Protein AF-A0A8C5F407-F1 (afdb_monomer)

Radius of gyration: 18.09 Å; Cα contacts (8 Å, |Δi|>4): 383; chains: 1; bounding box: 60×57×39 Å

Solvent-accessible surface area (backbone atoms only — not comparable to full-atom values): 11542 Å² total; per-residue (Å²): 136,85,80,81,77,81,70,84,78,79,59,38,66,68,51,54,59,58,39,20,63,77,49,96,46,69,66,58,22,50,46,34,52,52,49,56,38,56,22,80,81,27,52,26,86,52,74,49,77,48,79,49,66,60,95,82,41,60,29,46,34,42,34,29,40,14,46,34,32,40,64,70,53,48,49,38,56,73,39,82,96,46,59,84,72,70,72,58,93,88,46,75,58,80,70,63,71,42,42,44,60,55,23,16,50,42,47,48,8,51,27,34,38,39,36,20,25,18,95,89,33,57,25,40,38,40,58,38,53,69,52,44,62,74,70,64,47,73,55,83,77,64,43,57,30,52,103,78,41,71,69,33,44,50,54,43,30,74,69,46,98,39,68,47,70,68,53,52,50,49,60,54,52,53,38,44,77,65,80,26,89,20,7,36,37,38,42,30,27,68,53,63,73,80,75,78,70,76,82,79,88,76,91,132

Nearest PDB structures (foldseek):
  6o1e-assembly1_A-2  TM=9.356E-01  e=3.546E-24  Homo sapiens
  5ix2-assembly1_A  TM=9.035E-01  e=4.240E-24  Mus musculus
  5ix1-assembly1_B  TM=9.008E-01  e=3.148E-24  Mus musculus
  5ix2-assembly1_B  TM=8.888E-01  e=4.240E-24  Mus musculus
  5ix1-assembly1_A  TM=8.981E-01  e=3.406E-23  Mus musculus

pLDDT: mean 79.53, std 19.74, range [28.08, 98.44]

Mean predicted aligned error: 9.53 Å

Foldseek 3Di:
DDDDDPPPDFDFLVNLVVLQPPDPDLVQLVVLVVLVCCFPQFNFPDKDWDWDAQVNFIKIKIKTQGQWDAQVRLCLLQDAPRFDQDDDPNDRRPPRHSSSNSNSLSNFAQKKKKWWDHPVWTKIKIDHSVLCVVVVDRHDDIQMDTPDDPVSVCSCLVPDSHNDPVSSVVVNVVSVVVVHRTIMMMMHTRTDDPDPPPPDDDDD

Organism: Gadus morhua (NCBI:txid8049)

Secondary structure (DSSP, 8-state):
------------THHHHHHGGG-SSHHHHHHHHHHHHHSTTT--S-EEEEEEEETTEEEEEEEE-S----HHHHHHHHSTT------BTTBPPS--SS-HHHHHHHHHEEEEEEEEE-SS-EEEEEEEHHHHHHHT-SS-PPPEESSS-HHHHHHHHHHSS--SHHHHHHHHHHGGGGSSS-EEEEEEEEEPP-----S--S--

Sequence (204 aa):
GTMCRCGEGRLSQKYLHTNSTSHTGPFSAIAELIDNAYDTDVNAKQIWIDKTKIKGMECLTFMDNGNGLNYKSMHRMLSFGYSDKKVVKGKQPIGIYGNGFKSGSMHLGQDAIVLSKSENDLCVGMLSQTYLERTGASEINVPIINKAKEASLRDILEHSPFNTEEELLTELRAIESSGSSTGTRIIIWNLRRSGFIPMVTRLI

InterPro domains:
  IPR036890 Histidine kinase/HSP90-like ATPase superfamily [G3DSA:3.30.565.10] (12-197)
  IPR036890 Histidine kinase/HSP90-like ATPase superfamily [SSF55874] (21-191)
  IPR045261 MICRORCHIDIA ATPase family [PTHR23336] (10-193)

Structure (mmCIF, N/CA/C/O backbone):
data_AF-A0A8C5F407-F1
#
_entry.id   AF-A0A8C5F407-F1
#
loop_
_atom_site.group_PDB
_atom_site.id
_atom_site.type_symbol
_atom_site.label_atom_id
_atom_site.label_alt_id
_atom_site.label_comp_id
_atom_site.label_asym_id
_atom_site.label_entity_id
_atom_site.label_seq_id
_atom_site.pdbx_PDB_ins_code
_atom_site.Cartn_x
_atom_site.Cartn_y
_atom_site.Cartn_z
_atom_site.occupancy
_atom_site.B_iso_or_equiv
_atom_site.auth_seq_id
_atom_site.auth_comp_id
_atom_site.auth_asym_id
_atom_site.auth_atom_id
_atom_site.pdbx_PDB_model_num
ATOM 1 N N . GLY A 1 1 ? -19.282 40.186 -20.080 1.00 34.19 1 GLY A N 1
ATOM 2 C CA . GLY A 1 1 ? -18.585 38.893 -20.184 1.00 34.19 1 GLY A CA 1
ATOM 3 C C . GLY A 1 1 ? -18.280 38.411 -18.791 1.00 34.19 1 GLY A C 1
ATOM 4 O O . GLY A 1 1 ? -17.400 38.968 -18.151 1.00 34.19 1 GLY A O 1
ATOM 5 N N . THR A 1 2 ? -19.064 37.466 -18.284 1.00 30.84 2 THR A N 1
ATOM 6 C CA . THR A 1 2 ? -18.894 36.937 -16.928 1.00 30.84 2 THR A CA 1
ATOM 7 C C . THR A 1 2 ? -17.823 35.858 -16.976 1.00 30.84 2 THR A C 1
ATOM 9 O O . THR A 1 2 ? -17.983 34.837 -17.636 1.00 30.84 2 THR A O 1
ATOM 12 N N . MET A 1 3 ? -16.699 36.137 -16.329 1.00 28.70 3 MET A N 1
ATOM 13 C CA . MET A 1 3 ? -15.564 35.235 -16.196 1.00 28.70 3 MET A CA 1
ATOM 14 C C . MET A 1 3 ? -15.991 34.052 -15.310 1.00 28.70 3 MET A C 1
ATOM 16 O O . MET A 1 3 ? -16.279 34.240 -14.127 1.00 28.70 3 MET A O 1
ATOM 20 N N . CYS A 1 4 ? -16.084 32.845 -15.877 1.00 28.08 4 CYS A N 1
ATOM 21 C CA . CYS A 1 4 ? -16.268 31.617 -15.104 1.00 28.08 4 CYS A CA 1
ATOM 22 C C . CYS A 1 4 ? -15.066 31.440 -14.171 1.00 28.08 4 CYS A C 1
ATOM 24 O O . CYS A 1 4 ? -13.959 31.151 -14.620 1.00 28.08 4 CYS A O 1
ATOM 26 N N . ARG A 1 5 ? -15.280 31.604 -12.862 1.00 33.06 5 ARG A N 1
ATOM 27 C CA . ARG A 1 5 ? -14.351 31.090 -11.855 1.00 33.06 5 ARG A CA 1
ATOM 28 C C . ARG A 1 5 ? -14.502 29.570 -11.837 1.00 33.06 5 ARG A C 1
ATOM 30 O O . ARG A 1 5 ? -15.529 29.071 -11.385 1.00 33.06 5 ARG A O 1
ATOM 37 N N . CYS A 1 6 ? -13.502 28.839 -12.326 1.00 32.38 6 CYS A N 1
ATOM 38 C CA . CYS A 1 6 ? -13.358 27.425 -11.988 1.00 32.38 6 CYS A CA 1
ATOM 39 C C . CYS A 1 6 ? -13.128 27.341 -10.476 1.00 32.38 6 CYS A C 1
ATOM 41 O O . CYS A 1 6 ? -12.085 27.766 -9.987 1.00 32.38 6 CYS A O 1
ATOM 43 N N . GLY A 1 7 ? -14.130 26.871 -9.733 1.00 31.53 7 GLY A N 1
ATOM 44 C CA . GLY A 1 7 ? -13.953 26.539 -8.325 1.00 31.53 7 GLY A CA 1
ATOM 45 C C . GLY A 1 7 ? -12.957 25.390 -8.191 1.00 31.53 7 GLY A C 1
ATOM 46 O O . GLY A 1 7 ? -12.991 24.448 -8.982 1.00 31.53 7 GLY A O 1
ATOM 47 N N . GLU A 1 8 ? -12.075 25.468 -7.198 1.00 36.44 8 GLU A N 1
ATOM 48 C CA . GLU A 1 8 ? -11.274 24.333 -6.746 1.00 36.44 8 GLU A CA 1
ATOM 49 C C . GLU A 1 8 ? -12.235 23.184 -6.403 1.00 36.44 8 GLU A C 1
ATOM 51 O O . GLU A 1 8 ? -13.026 23.266 -5.459 1.00 36.44 8 GLU A O 1
ATOM 56 N N . GLY A 1 9 ? -12.252 22.145 -7.239 1.00 37.06 9 GLY A N 1
ATOM 57 C CA . GLY A 1 9 ? -13.148 21.008 -7.075 1.00 37.06 9 GLY A CA 1
ATOM 58 C C . GLY A 1 9 ? -12.798 20.249 -5.802 1.00 37.06 9 GLY A C 1
ATOM 59 O O . GLY A 1 9 ? -11.823 19.505 -5.774 1.00 37.06 9 GLY A O 1
ATOM 60 N N . ARG A 1 10 ? -13.593 20.431 -4.744 1.00 47.56 10 ARG A N 1
ATOM 61 C CA . ARG A 1 10 ? -13.478 19.650 -3.507 1.00 47.56 10 ARG A CA 1
ATOM 62 C C . ARG A 1 10 ? -13.736 18.176 -3.820 1.00 47.56 10 ARG A C 1
ATOM 64 O O . ARG A 1 10 ? -14.842 17.798 -4.214 1.00 47.56 10 ARG A O 1
ATOM 71 N N . LEU A 1 11 ? -12.710 17.345 -3.665 1.00 57.16 11 LEU A N 1
ATOM 72 C CA . LEU A 1 11 ? -12.804 15.906 -3.889 1.00 57.16 11 LEU A CA 1
ATOM 73 C C . LEU A 1 11 ? -13.494 15.251 -2.693 1.00 57.16 11 LEU A C 1
ATOM 75 O O . LEU A 1 11 ? -12.906 15.076 -1.631 1.00 57.16 11 LEU A O 1
ATOM 79 N N . SER A 1 12 ? -14.770 14.924 -2.881 1.00 60.12 12 SER A N 1
ATOM 80 C CA . SER A 1 12 ? -15.585 14.239 -1.876 1.00 60.12 12 SER A CA 1
ATOM 81 C C . SER A 1 12 ? -15.340 12.728 -1.878 1.00 60.12 12 SER A C 1
ATOM 83 O O . SER A 1 12 ? -14.903 12.163 -2.878 1.00 60.12 12 SER A O 1
ATOM 85 N N . GLN A 1 13 ? -15.725 12.048 -0.798 1.00 57.38 13 GLN A N 1
ATOM 86 C CA . GLN A 1 13 ? -15.704 10.585 -0.671 1.00 57.38 13 GLN A CA 1
ATOM 87 C C . GLN A 1 13 ? -16.357 9.846 -1.860 1.00 57.38 13 GLN A C 1
ATOM 89 O O . GLN A 1 13 ? -15.892 8.780 -2.264 1.00 57.38 13 GLN A O 1
ATOM 94 N N . LYS A 1 14 ? -17.380 10.442 -2.499 1.00 60.09 14 LYS A N 1
ATOM 95 C CA . LYS A 1 14 ? -18.012 9.893 -3.715 1.00 60.09 14 LYS A CA 1
ATOM 96 C C . LYS A 1 14 ? -17.012 9.694 -4.859 1.00 60.09 14 LYS A C 1
ATOM 98 O O . LYS A 1 14 ? -17.216 8.826 -5.699 1.00 60.09 14 LYS A O 1
ATOM 103 N N . TYR A 1 15 ? -15.915 10.450 -4.870 1.00 64.81 15 TYR A N 1
ATOM 104 C CA . TYR A 1 15 ? -14.858 10.328 -5.864 1.00 64.81 15 TYR A CA 1
ATOM 105 C C . TYR A 1 15 ? -14.088 9.008 -5.751 1.00 64.81 15 TYR A C 1
ATOM 107 O O . TYR A 1 15 ? -13.717 8.464 -6.780 1.00 64.81 15 TYR A O 1
ATOM 115 N N . LEU A 1 16 ? -13.891 8.437 -4.554 1.00 63.75 16 LEU A N 1
ATOM 116 C CA . LEU A 1 16 ? -13.261 7.112 -4.408 1.00 63.75 16 LEU A CA 1
ATOM 117 C C . LEU A 1 16 ? -14.116 6.015 -5.040 1.00 63.75 16 LEU A C 1
ATOM 119 O O . LEU A 1 16 ? -13.600 5.151 -5.751 1.00 63.75 16 LEU A O 1
ATOM 123 N N . HIS A 1 17 ? -15.431 6.102 -4.837 1.00 67.50 17 HIS A N 1
ATOM 124 C CA . HIS A 1 17 ? -16.382 5.196 -5.460 1.00 67.50 17 HIS A CA 1
ATOM 125 C C . HIS A 1 17 ? -16.386 5.356 -6.985 1.00 67.50 17 HIS A C 1
ATOM 127 O O . HIS A 1 17 ? -16.209 4.374 -7.699 1.00 67.50 17 HIS A O 1
ATOM 133 N N . THR A 1 18 ? -16.487 6.580 -7.507 1.00 64.56 18 THR A N 1
ATOM 134 C CA . THR A 1 18 ? -16.420 6.827 -8.958 1.00 64.56 18 THR A CA 1
ATOM 135 C C . THR A 1 18 ? -15.066 6.422 -9.553 1.00 64.56 18 THR A C 1
ATOM 137 O O . THR A 1 18 ? -15.001 5.868 -10.642 1.00 64.56 18 THR A O 1
ATOM 140 N N . ASN A 1 19 ? -13.963 6.617 -8.833 1.00 67.19 19 ASN A N 1
ATOM 141 C CA . ASN A 1 19 ? -12.633 6.217 -9.291 1.00 67.19 19 ASN A CA 1
ATOM 142 C C . ASN A 1 19 ? -12.468 4.686 -9.338 1.00 67.19 19 ASN A C 1
ATOM 144 O O . ASN A 1 19 ? -11.648 4.179 -10.100 1.00 67.19 19 ASN A O 1
ATOM 148 N N . SER A 1 20 ? -13.270 3.941 -8.567 1.00 68.06 20 SER A N 1
ATOM 149 C CA . SER A 1 20 ? -13.318 2.476 -8.635 1.00 68.06 20 SER A CA 1
ATOM 150 C C . SER A 1 20 ? -14.036 1.937 -9.877 1.00 68.06 20 SER A C 1
ATOM 152 O O . SER A 1 20 ? -13.875 0.763 -10.196 1.00 68.06 20 SER A O 1
ATOM 154 N N . THR A 1 21 ? -14.802 2.755 -10.608 1.00 70.62 21 THR A N 1
ATOM 155 C CA . THR A 1 21 ? -15.524 2.312 -11.818 1.00 70.62 21 THR A CA 1
ATOM 156 C C . THR A 1 21 ? -14.716 2.476 -13.107 1.00 70.62 21 THR A C 1
ATOM 158 O O . THR A 1 21 ? -15.216 2.147 -14.177 1.00 70.62 21 THR A O 1
ATOM 161 N N . SER A 1 22 ? -13.477 2.972 -13.028 1.00 76.88 22 SER A N 1
ATOM 162 C CA . SER A 1 22 ? -12.590 3.156 -14.190 1.00 76.88 22 SER A CA 1
ATOM 163 C C . SER A 1 22 ? -12.128 1.835 -14.817 1.00 76.88 22 SER A C 1
ATOM 165 O O . SER A 1 22 ? -11.721 1.809 -15.975 1.00 76.88 22 SER A O 1
ATOM 167 N N . HIS A 1 23 ? -12.194 0.741 -14.058 1.00 79.50 23 HIS A N 1
ATOM 168 C CA . HIS A 1 23 ? -11.768 -0.589 -14.484 1.00 79.50 23 HIS A CA 1
ATOM 169 C C . HIS A 1 23 ? -12.958 -1.426 -14.943 1.00 79.50 23 HIS A C 1
ATOM 171 O O . HIS A 1 23 ? -13.978 -1.502 -14.258 1.00 79.50 23 HIS A O 1
ATOM 177 N N . THR A 1 24 ? -12.813 -2.085 -16.093 1.00 80.25 24 THR A N 1
ATOM 178 C CA . THR A 1 24 ? -13.837 -2.980 -16.656 1.00 80.25 24 THR A CA 1
ATOM 179 C C . THR A 1 24 ? -13.822 -4.367 -16.012 1.00 80.25 24 THR A C 1
ATOM 181 O O . THR A 1 24 ? -14.798 -5.106 -16.132 1.00 80.25 24 THR A O 1
ATOM 184 N N . GLY A 1 25 ? -12.747 -4.719 -15.299 1.00 85.88 25 GLY A N 1
ATOM 185 C CA . GLY A 1 25 ? -12.658 -5.957 -14.534 1.00 85.88 25 GLY A CA 1
ATOM 186 C C . GLY A 1 25 ? -11.493 -5.985 -13.538 1.00 85.88 25 GLY A C 1
ATOM 187 O O . GLY A 1 25 ? -10.603 -5.135 -13.577 1.00 85.88 25 GLY A O 1
ATOM 188 N N . PRO A 1 26 ? -11.444 -7.004 -12.660 1.00 90.50 26 PRO A N 1
ATOM 189 C CA . PRO A 1 26 ? -10.446 -7.084 -11.593 1.00 90.50 26 PRO A CA 1
ATOM 190 C C . PRO A 1 26 ? -9.012 -7.223 -12.119 1.00 90.50 26 PRO A C 1
ATOM 192 O O . PRO A 1 26 ? -8.080 -6.731 -11.492 1.00 90.50 26 PRO A O 1
ATOM 195 N N . PHE A 1 27 ? -8.815 -7.846 -13.283 1.00 92.94 27 PHE A N 1
ATOM 196 C CA . PHE A 1 27 ? -7.478 -8.008 -13.856 1.00 92.94 27 PHE A CA 1
ATOM 197 C C . PHE A 1 27 ? -6.877 -6.700 -14.375 1.00 92.94 27 PHE A C 1
ATOM 199 O O . PHE A 1 27 ? -5.667 -6.531 -14.261 1.00 92.94 27 PHE A O 1
ATOM 206 N N . SER A 1 28 ? -7.684 -5.755 -14.877 1.00 91.25 28 SER A N 1
ATOM 207 C CA . SER A 1 28 ? -7.157 -4.437 -15.262 1.00 91.25 28 SER A CA 1
ATOM 208 C C . SER A 1 28 ? -6.725 -3.639 -14.029 1.00 91.25 28 SER A C 1
ATOM 210 O O . SER A 1 28 ? -5.672 -3.013 -14.036 1.00 91.25 28 SER A O 1
ATOM 212 N N . ALA A 1 29 ? -7.474 -3.753 -12.929 1.00 92.19 29 ALA A N 1
ATOM 213 C CA . ALA A 1 29 ? -7.099 -3.163 -11.647 1.00 92.19 29 ALA A CA 1
ATOM 214 C C . ALA A 1 29 ? -5.825 -3.790 -11.048 1.00 92.19 29 ALA A C 1
ATOM 216 O O . ALA A 1 29 ? -5.006 -3.084 -10.464 1.00 92.19 29 ALA A O 1
ATOM 217 N N . ILE A 1 30 ? -5.640 -5.106 -11.204 1.00 94.31 30 ILE A N 1
ATOM 218 C CA . ILE A 1 30 ? -4.403 -5.812 -10.831 1.00 94.31 30 ILE A CA 1
ATOM 219 C C . ILE A 1 30 ? -3.224 -5.336 -11.690 1.00 94.31 30 ILE A C 1
ATOM 221 O O . ILE A 1 30 ? -2.152 -5.081 -11.146 1.00 94.31 30 ILE A O 1
ATOM 225 N N . ALA A 1 31 ? -3.421 -5.189 -13.005 1.00 92.31 31 ALA A N 1
ATOM 226 C CA . ALA A 1 31 ? -2.382 -4.739 -13.930 1.00 92.31 31 ALA A CA 1
ATOM 227 C C . ALA A 1 31 ? -1.832 -3.357 -13.548 1.00 92.31 31 ALA A C 1
ATOM 229 O O . ALA A 1 31 ? -0.622 -3.200 -13.474 1.00 92.31 31 ALA A O 1
ATOM 230 N N . GLU A 1 32 ? -2.690 -2.407 -13.160 1.00 90.94 32 GLU A N 1
ATOM 231 C CA . GLU A 1 32 ? -2.248 -1.096 -12.651 1.00 90.94 32 GLU A CA 1
ATOM 232 C C . GLU A 1 32 ? -1.296 -1.204 -11.449 1.00 90.94 32 GLU A C 1
ATOM 234 O O . GLU A 1 32 ? -0.343 -0.436 -11.319 1.00 90.94 32 GLU A O 1
ATOM 239 N N . LEU A 1 33 ? -1.543 -2.139 -10.526 1.00 93.88 33 LEU A N 1
ATOM 240 C CA . LEU A 1 33 ? -0.673 -2.328 -9.360 1.00 93.88 33 LEU A CA 1
ATOM 241 C C . LEU A 1 33 ? 0.665 -2.970 -9.752 1.00 93.88 33 LEU A C 1
ATOM 243 O O . LEU A 1 33 ? 1.696 -2.605 -9.191 1.00 93.88 33 LEU A O 1
ATOM 247 N N . ILE A 1 34 ? 0.658 -3.865 -10.743 1.00 93.75 34 ILE A N 1
ATOM 248 C CA . ILE A 1 34 ? 1.874 -4.454 -11.321 1.00 93.75 34 ILE A CA 1
ATOM 249 C C . ILE A 1 34 ? 2.699 -3.381 -12.046 1.00 93.75 34 ILE A C 1
ATOM 251 O O . ILE A 1 34 ? 3.905 -3.281 -11.815 1.00 93.75 34 ILE A O 1
ATOM 255 N N . ASP A 1 35 ? 2.058 -2.545 -12.863 1.00 90.06 35 ASP A N 1
ATOM 256 C CA . ASP A 1 35 ? 2.711 -1.474 -13.621 1.00 90.06 35 ASP A CA 1
ATOM 257 C C . ASP A 1 35 ? 3.406 -0.473 -12.688 1.00 90.06 35 ASP A C 1
ATOM 259 O O . ASP A 1 35 ? 4.537 -0.064 -12.946 1.00 90.06 35 ASP A O 1
ATOM 263 N N . ASN A 1 36 ? 2.786 -0.145 -11.546 1.00 88.81 36 ASN A N 1
ATOM 264 C CA . ASN A 1 36 ? 3.403 0.718 -10.535 1.00 88.81 36 ASN A CA 1
ATOM 265 C C . ASN A 1 36 ? 4.682 0.119 -9.927 1.00 88.81 36 ASN A C 1
ATOM 267 O O . ASN A 1 36 ? 5.600 0.872 -9.615 1.00 88.81 36 ASN A O 1
ATOM 271 N N . ALA A 1 37 ? 4.768 -1.204 -9.757 1.00 91.12 37 ALA A N 1
ATOM 272 C CA . ALA A 1 37 ? 5.988 -1.848 -9.264 1.00 91.12 37 ALA A CA 1
ATOM 273 C C . ALA A 1 37 ? 7.110 -1.841 -10.321 1.00 91.12 37 ALA A C 1
ATOM 275 O O . ALA A 1 37 ? 8.291 -1.720 -9.987 1.00 91.12 37 ALA A O 1
ATOM 276 N N . TYR A 1 38 ? 6.741 -1.955 -11.599 1.00 87.44 38 TYR A N 1
ATOM 277 C CA . TYR A 1 38 ? 7.681 -1.997 -12.722 1.00 87.44 38 TYR A CA 1
ATOM 278 C C . TYR A 1 38 ? 8.155 -0.610 -13.186 1.00 87.44 38 TYR A C 1
ATOM 280 O O . TYR A 1 38 ? 9.184 -0.482 -13.857 1.00 87.44 38 TYR A O 1
ATOM 288 N N . ASP A 1 39 ? 7.407 0.435 -12.835 1.00 85.06 39 ASP A N 1
ATOM 289 C CA . ASP A 1 39 ? 7.701 1.824 -13.163 1.00 85.06 39 ASP A CA 1
ATOM 290 C C . ASP A 1 39 ? 9.116 2.238 -12.716 1.00 85.06 39 ASP A C 1
ATOM 292 O O . ASP A 1 39 ? 9.630 1.793 -11.693 1.00 85.06 39 ASP A O 1
ATOM 296 N N . THR A 1 40 ? 9.777 3.113 -13.482 1.00 77.50 40 THR A N 1
ATOM 297 C CA . THR A 1 40 ? 11.224 3.384 -13.325 1.00 77.50 40 THR A CA 1
ATOM 298 C C . THR A 1 40 ? 11.644 3.955 -11.968 1.00 77.50 40 THR A C 1
ATOM 300 O O . THR A 1 40 ? 12.818 3.870 -11.613 1.00 77.50 40 THR A O 1
ATOM 303 N N . ASP A 1 41 ? 10.719 4.577 -11.236 1.00 82.50 41 ASP A N 1
ATOM 304 C CA . ASP A 1 41 ? 10.944 5.103 -9.890 1.00 82.50 41 ASP A CA 1
ATOM 305 C C . ASP A 1 41 ? 10.924 4.002 -8.820 1.00 82.50 41 ASP A C 1
ATOM 307 O O . ASP A 1 41 ? 11.696 4.082 -7.862 1.00 82.50 41 ASP A O 1
ATOM 311 N N . VAL A 1 42 ? 10.120 2.952 -9.010 1.00 87.81 42 VAL A N 1
ATOM 312 C CA . VAL A 1 42 ? 10.073 1.782 -8.119 1.00 87.81 42 VAL A CA 1
ATOM 313 C C . VAL A 1 42 ? 11.096 0.732 -8.551 1.00 87.81 42 VAL A C 1
ATOM 315 O O . VAL A 1 42 ? 11.869 0.266 -7.719 1.00 87.81 42 VAL A O 1
ATOM 318 N N . ASN A 1 43 ? 11.174 0.429 -9.849 1.00 90.69 43 ASN A N 1
ATOM 319 C CA . ASN A 1 43 ? 12.172 -0.439 -10.476 1.00 90.69 43 ASN A CA 1
ATOM 320 C C . ASN A 1 43 ? 12.288 -1.817 -9.795 1.00 90.69 43 ASN A C 1
ATOM 322 O O . ASN A 1 43 ? 13.393 -2.333 -9.592 1.00 90.69 43 ASN A O 1
ATOM 326 N N . ALA A 1 44 ? 11.149 -2.403 -9.416 1.00 94.56 44 ALA A N 1
ATOM 327 C CA . ALA A 1 44 ? 11.115 -3.731 -8.822 1.00 94.56 44 ALA A CA 1
ATOM 328 C C . ALA A 1 44 ? 11.552 -4.796 -9.833 1.00 94.56 44 ALA A C 1
ATOM 330 O O . ALA A 1 44 ? 11.224 -4.742 -11.020 1.00 94.56 44 ALA A O 1
ATOM 331 N N . LYS A 1 45 ? 12.279 -5.805 -9.350 1.00 94.12 45 LYS A N 1
ATOM 332 C CA . LYS A 1 45 ? 12.662 -6.970 -10.164 1.00 94.12 45 LYS A CA 1
ATOM 333 C C . LYS A 1 45 ? 11.608 -8.064 -10.099 1.00 94.12 45 LYS A C 1
ATOM 335 O O . LYS A 1 45 ? 11.488 -8.861 -11.025 1.00 94.12 45 LYS A O 1
ATOM 340 N N . GLN A 1 46 ? 10.901 -8.134 -8.977 1.00 95.44 46 GLN A N 1
ATOM 341 C CA . GLN A 1 46 ? 9.900 -9.144 -8.691 1.00 95.44 46 GLN A CA 1
ATOM 342 C C . GLN A 1 46 ? 8.717 -8.504 -7.976 1.00 95.44 46 GLN A C 1
ATOM 344 O O . GLN A 1 46 ? 8.878 -7.582 -7.175 1.00 95.44 46 GLN A O 1
ATOM 349 N N . ILE A 1 47 ? 7.540 -9.046 -8.268 1.00 96.31 47 ILE A N 1
ATOM 350 C CA . ILE A 1 47 ? 6.306 -8.778 -7.548 1.00 96.31 47 ILE A CA 1
ATOM 351 C C . ILE A 1 47 ? 5.682 -10.118 -7.155 1.00 96.31 47 ILE A C 1
ATOM 353 O O . ILE A 1 47 ? 5.640 -11.056 -7.953 1.00 96.31 47 ILE A O 1
ATOM 357 N N . TRP A 1 48 ? 5.208 -10.209 -5.920 1.00 97.19 48 TRP A N 1
ATOM 358 C CA . TRP A 1 48 ? 4.470 -11.337 -5.373 1.00 97.19 48 TRP A CA 1
ATOM 359 C C . TRP A 1 48 ? 3.035 -10.899 -5.140 1.00 97.19 48 TRP A C 1
ATOM 361 O O . TRP A 1 48 ? 2.786 -9.909 -4.452 1.00 97.19 48 TRP A O 1
ATOM 371 N N . ILE A 1 49 ? 2.100 -11.639 -5.724 1.00 97.50 49 ILE A N 1
ATOM 372 C CA . ILE A 1 49 ? 0.669 -11.403 -5.569 1.00 97.50 49 ILE A CA 1
ATOM 373 C C . ILE A 1 49 ? 0.098 -12.624 -4.873 1.00 97.50 49 ILE A C 1
ATOM 375 O O . ILE A 1 49 ? 0.238 -13.736 -5.380 1.00 97.50 49 ILE A O 1
ATOM 379 N N . ASP A 1 50 ? -0.525 -12.416 -3.720 1.00 97.12 50 ASP A N 1
ATOM 380 C CA . ASP A 1 50 ? -1.037 -13.516 -2.909 1.00 97.12 50 ASP A CA 1
ATOM 381 C C . ASP A 1 50 ? -2.370 -13.163 -2.258 1.00 97.12 50 ASP A C 1
ATOM 383 O O . ASP A 1 50 ? -2.672 -11.998 -1.976 1.00 97.12 50 ASP A O 1
ATOM 387 N N . LYS A 1 51 ? -3.163 -14.194 -1.995 1.00 96.25 51 LYS A N 1
ATOM 388 C CA . LYS A 1 51 ? -4.415 -14.124 -1.263 1.00 96.25 51 LYS A CA 1
ATOM 389 C C . LYS A 1 51 ? -4.194 -14.702 0.130 1.00 96.25 51 LYS A C 1
ATOM 391 O O . LYS A 1 51 ? -3.901 -15.882 0.282 1.00 96.25 51 LYS A O 1
ATOM 396 N N . THR A 1 52 ? -4.425 -13.894 1.156 1.00 95.19 52 THR A N 1
ATOM 397 C CA . THR A 1 52 ? -4.194 -14.289 2.550 1.00 95.19 52 THR A CA 1
ATOM 398 C C . THR A 1 52 ? -5.408 -14.021 3.436 1.00 95.19 52 THR A C 1
ATOM 400 O O . THR A 1 52 ? -6.396 -13.418 3.010 1.00 95.19 52 THR A O 1
ATOM 403 N N . LYS A 1 53 ? -5.329 -14.480 4.686 1.00 97.00 53 LYS A N 1
ATOM 404 C CA . LYS A 1 53 ? -6.269 -14.153 5.756 1.00 97.00 53 LYS A CA 1
ATOM 405 C C . LYS A 1 53 ? -5.536 -13.439 6.883 1.00 97.00 53 LYS A C 1
ATOM 407 O O . LYS A 1 53 ? -4.717 -14.053 7.559 1.00 97.00 53 LYS A O 1
ATOM 412 N N . ILE A 1 54 ? -5.883 -12.182 7.138 1.00 95.56 54 ILE A N 1
ATOM 413 C CA . ILE A 1 54 ? -5.360 -11.411 8.275 1.00 95.56 54 ILE A CA 1
ATOM 414 C C . ILE A 1 54 ? -6.474 -11.307 9.309 1.00 95.56 54 ILE A C 1
ATOM 416 O O . ILE A 1 54 ? -7.528 -10.751 9.021 1.00 95.56 54 ILE A O 1
ATOM 420 N N . LYS A 1 55 ? -6.287 -11.909 10.491 1.00 95.00 55 LYS A N 1
ATOM 421 C CA . LYS A 1 55 ? -7.320 -11.985 11.549 1.00 95.00 55 LYS A CA 1
ATOM 422 C C . LYS A 1 55 ? -8.686 -12.473 11.031 1.00 95.00 55 LYS A C 1
ATOM 424 O O . LYS A 1 55 ? -9.739 -11.959 11.392 1.00 95.00 55 LYS A O 1
ATOM 429 N N . GLY A 1 56 ? -8.661 -13.466 10.139 1.00 93.69 56 GLY A N 1
ATOM 430 C CA . GLY A 1 56 ? -9.859 -14.040 9.514 1.00 93.69 56 GLY A CA 1
ATOM 431 C C . GLY A 1 56 ? -10.447 -13.227 8.353 1.00 93.69 56 GLY A C 1
ATOM 432 O O . GLY A 1 56 ? -11.357 -13.716 7.686 1.00 93.69 56 GLY A O 1
ATOM 433 N N . MET A 1 57 ? -9.921 -12.034 8.070 1.00 94.69 57 MET A N 1
ATOM 434 C CA . MET A 1 57 ? -10.329 -11.195 6.947 1.00 94.69 57 MET A CA 1
ATOM 435 C C . MET A 1 57 ? -9.581 -11.587 5.673 1.00 94.69 57 MET A C 1
ATOM 437 O O . MET A 1 57 ? -8.356 -11.660 5.668 1.00 94.69 57 MET A O 1
ATOM 441 N N . GLU A 1 58 ? -10.320 -11.834 4.594 1.00 96.88 58 GLU A N 1
ATOM 442 C CA . GLU A 1 58 ? -9.751 -12.113 3.272 1.00 96.88 58 GLU A CA 1
ATOM 443 C C . GLU A 1 58 ? -9.067 -10.858 2.717 1.00 96.88 58 GLU A C 1
ATOM 445 O O . GLU A 1 58 ? -9.713 -9.815 2.568 1.00 96.88 58 GLU A O 1
ATOM 450 N N . CYS A 1 59 ? -7.790 -10.985 2.363 1.00 97.81 59 CYS A N 1
ATOM 451 C CA . CYS A 1 59 ? -6.983 -9.897 1.827 1.00 97.81 59 CYS A CA 1
ATOM 452 C C . CYS A 1 59 ? -6.296 -10.313 0.525 1.00 97.81 59 CYS A C 1
ATOM 454 O O . CYS A 1 59 ? -5.835 -11.449 0.385 1.00 97.81 59 CYS A O 1
ATOM 456 N N . LEU A 1 60 ? -6.180 -9.367 -0.405 1.00 98.00 60 LEU A N 1
ATOM 457 C CA . LEU A 1 60 ? -5.309 -9.476 -1.570 1.00 98.00 60 LEU A CA 1
ATOM 458 C C . LEU A 1 60 ? -4.049 -8.655 -1.304 1.00 98.00 60 LEU A C 1
ATOM 460 O O . LEU A 1 60 ? -4.135 -7.493 -0.906 1.00 98.00 60 LEU A O 1
ATOM 464 N N . THR A 1 61 ? -2.887 -9.262 -1.503 1.00 98.00 61 THR A N 1
ATOM 465 C CA . THR A 1 61 ? -1.592 -8.655 -1.199 1.00 98.00 61 THR A CA 1
ATOM 466 C C . THR A 1 61 ? -0.742 -8.541 -2.450 1.00 98.00 61 THR A C 1
ATOM 468 O O . THR A 1 61 ? -0.743 -9.440 -3.288 1.00 98.00 61 THR A O 1
ATOM 471 N N . PHE A 1 62 ? -0.020 -7.430 -2.554 1.00 98.06 62 PHE A N 1
ATOM 472 C CA . PHE A 1 62 ? 0.976 -7.169 -3.584 1.00 98.06 62 PHE A CA 1
ATOM 473 C C . PHE A 1 62 ? 2.248 -6.755 -2.869 1.00 98.06 62 PHE A C 1
ATOM 475 O O . PHE A 1 62 ? 2.235 -5.785 -2.115 1.00 98.06 62 PHE A O 1
ATOM 482 N N . MET A 1 63 ? 3.331 -7.488 -3.070 1.00 97.69 63 MET A N 1
ATOM 483 C CA . MET A 1 63 ? 4.628 -7.165 -2.495 1.00 97.69 63 MET A CA 1
ATOM 484 C C . MET A 1 63 ? 5.647 -7.053 -3.612 1.00 97.69 63 MET A C 1
ATOM 486 O O . MET A 1 63 ? 5.710 -7.938 -4.453 1.00 97.69 63 MET A O 1
ATOM 490 N N . ASP A 1 64 ? 6.455 -6.008 -3.614 1.00 97.31 64 ASP A N 1
ATOM 491 C CA . ASP A 1 64 ? 7.559 -5.838 -4.549 1.00 97.31 64 ASP A CA 1
ATOM 492 C C . ASP A 1 64 ? 8.870 -5.572 -3.807 1.00 97.31 64 ASP A C 1
ATOM 494 O O . ASP A 1 64 ? 8.877 -5.140 -2.653 1.00 97.31 64 ASP A O 1
ATOM 498 N N . ASN A 1 65 ? 9.983 -5.843 -4.487 1.00 97.00 65 ASN A N 1
ATOM 499 C CA . ASN A 1 65 ? 11.337 -5.588 -3.992 1.00 97.00 65 ASN A CA 1
ATOM 500 C C . ASN A 1 65 ? 11.991 -4.360 -4.642 1.00 97.00 65 ASN A C 1
ATOM 502 O O . ASN A 1 65 ? 13.208 -4.334 -4.838 1.00 97.00 65 ASN A O 1
ATOM 506 N N . GLY A 1 66 ? 11.185 -3.374 -5.037 1.00 95.88 66 GLY A N 1
ATOM 507 C CA . GLY A 1 66 ? 11.659 -2.123 -5.611 1.00 95.88 66 GLY A CA 1
ATOM 508 C C . GLY A 1 66 ? 12.272 -1.177 -4.580 1.00 95.88 66 GLY A C 1
ATOM 509 O O . GLY A 1 66 ? 12.550 -1.530 -3.436 1.00 95.88 66 GLY A O 1
ATOM 510 N N . ASN A 1 67 ? 12.462 0.075 -4.986 1.00 95.25 67 ASN A N 1
ATOM 511 C CA . ASN A 1 67 ? 13.116 1.120 -4.191 1.00 95.25 67 ASN A CA 1
ATOM 512 C C . ASN A 1 67 ? 12.295 1.588 -2.973 1.00 95.25 67 ASN A C 1
ATOM 514 O O . ASN A 1 67 ? 12.813 2.304 -2.114 1.00 95.25 67 ASN A O 1
ATOM 518 N N . GLY A 1 68 ? 11.014 1.216 -2.905 1.00 94.38 68 GLY A N 1
ATOM 519 C CA . GLY A 1 68 ? 10.079 1.679 -1.885 1.00 94.38 68 GLY A CA 1
ATOM 520 C C . GLY A 1 68 ? 9.705 3.161 -2.001 1.00 94.38 68 GLY A C 1
ATOM 521 O O . GLY A 1 68 ? 10.085 3.877 -2.928 1.00 94.38 68 GLY A O 1
ATOM 522 N N . LEU A 1 69 ? 8.926 3.633 -1.031 1.00 92.44 69 LEU A N 1
ATOM 523 C CA . LEU A 1 69 ? 8.346 4.968 -0.973 1.00 92.44 69 LEU A CA 1
ATOM 524 C C . LEU A 1 69 ? 8.817 5.684 0.293 1.00 92.44 69 LEU A C 1
ATOM 526 O O . LEU A 1 69 ? 8.658 5.188 1.406 1.00 92.44 69 LEU A O 1
ATOM 530 N N . ASN A 1 70 ? 9.327 6.902 0.125 1.00 90.69 70 ASN A N 1
ATOM 531 C CA . ASN A 1 70 ? 9.482 7.849 1.229 1.00 90.69 70 ASN A CA 1
ATOM 532 C C . ASN A 1 70 ? 8.162 8.578 1.527 1.00 90.69 70 ASN A C 1
ATOM 534 O O . ASN A 1 70 ? 7.212 8.518 0.739 1.00 90.69 70 ASN A O 1
ATOM 538 N N . TYR A 1 71 ? 8.124 9.341 2.625 1.00 88.44 71 TYR A N 1
ATOM 539 C CA . TYR A 1 71 ? 6.909 10.033 3.075 1.00 88.44 71 TYR A CA 1
ATOM 540 C C . TYR A 1 71 ? 6.298 10.918 1.981 1.00 88.44 71 TYR A C 1
ATOM 542 O O . TYR A 1 71 ? 5.094 10.881 1.735 1.00 88.44 71 TYR A O 1
ATOM 550 N N . LYS A 1 72 ? 7.131 11.684 1.266 1.00 86.88 72 LYS A N 1
ATOM 551 C CA . LYS A 1 72 ? 6.669 12.582 0.199 1.00 86.88 72 LYS A CA 1
ATOM 552 C C . LYS A 1 72 ? 6.046 11.807 -0.966 1.00 86.88 72 LYS A C 1
ATOM 554 O O . LYS A 1 72 ? 5.053 12.251 -1.537 1.00 86.88 72 LYS A O 1
ATOM 559 N N . SER A 1 73 ? 6.623 10.668 -1.340 1.00 87.94 73 SER A N 1
ATOM 560 C CA . SER A 1 73 ? 6.126 9.837 -2.443 1.00 87.94 73 SER A CA 1
ATOM 561 C C . SER A 1 73 ? 4.858 9.086 -2.054 1.00 87.94 73 SER A C 1
ATOM 563 O O . SER A 1 73 ? 3.908 9.107 -2.829 1.00 87.94 73 SER A O 1
ATOM 565 N N . MET A 1 74 ? 4.793 8.555 -0.828 1.00 90.12 74 MET A N 1
ATOM 566 C CA . MET A 1 74 ? 3.574 7.986 -0.244 1.00 90.12 74 MET A CA 1
ATOM 567 C C . MET A 1 74 ? 2.441 9.018 -0.217 1.00 90.12 74 MET A C 1
ATOM 569 O O . MET A 1 74 ? 1.345 8.756 -0.705 1.00 90.12 74 MET A O 1
ATOM 573 N N . HIS A 1 75 ? 2.725 10.228 0.273 1.00 86.19 75 HIS A N 1
ATOM 574 C CA . HIS A 1 75 ? 1.758 11.320 0.304 1.00 86.19 75 HIS A CA 1
ATOM 575 C C . HIS A 1 75 ? 1.233 11.641 -1.093 1.00 86.19 75 HIS A C 1
ATOM 577 O O . HIS A 1 75 ? 0.030 11.649 -1.296 1.00 86.19 75 HIS A O 1
ATOM 583 N N . ARG A 1 76 ? 2.100 11.817 -2.096 1.00 83.50 76 ARG A N 1
ATOM 584 C CA . ARG A 1 76 ? 1.648 12.049 -3.482 1.00 83.50 76 ARG A CA 1
ATOM 585 C C . ARG A 1 76 ? 0.839 10.886 -4.055 1.00 83.50 76 ARG A C 1
ATOM 587 O O . ARG A 1 76 ? -0.143 11.119 -4.751 1.00 83.50 76 ARG A O 1
ATOM 594 N N . MET A 1 77 ? 1.236 9.647 -3.768 1.00 86.75 77 MET A N 1
ATOM 595 C CA . MET A 1 77 ? 0.532 8.456 -4.243 1.00 86.75 77 MET A CA 1
ATOM 596 C C . MET A 1 77 ? -0.886 8.365 -3.665 1.00 86.75 77 MET A C 1
ATOM 5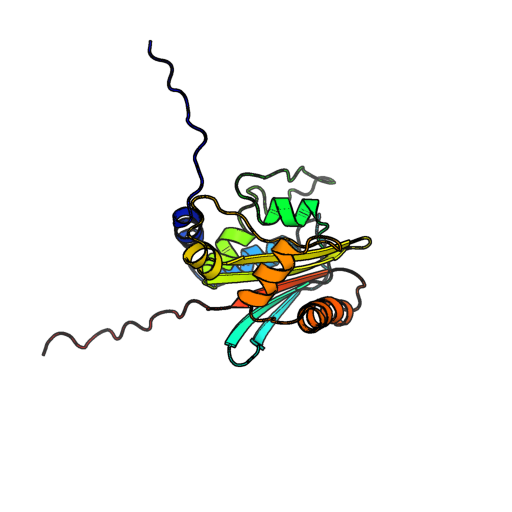98 O O . MET A 1 77 ? -1.803 7.971 -4.386 1.00 86.75 77 MET A O 1
ATOM 602 N N . LEU A 1 78 ? -1.085 8.762 -2.405 1.00 85.31 78 LEU A N 1
ATOM 603 C CA . LEU A 1 78 ? -2.378 8.696 -1.717 1.00 85.31 78 LEU A CA 1
ATOM 604 C C . LEU A 1 78 ? -3.215 9.978 -1.873 1.00 85.31 78 LEU A C 1
ATOM 606 O O . LEU A 1 78 ? -4.441 9.903 -1.899 1.00 85.31 78 LEU A O 1
ATOM 610 N N . SER A 1 79 ? -2.588 11.139 -2.076 1.00 76.62 79 SER A N 1
ATOM 611 C CA . SER A 1 79 ? -3.268 12.406 -2.365 1.00 76.62 79 SER A CA 1
ATOM 612 C C . SER A 1 79 ? -3.793 12.459 -3.794 1.00 76.62 79 SER A C 1
ATOM 614 O O . SER A 1 79 ? -3.124 12.067 -4.751 1.00 76.62 79 SER A O 1
ATOM 616 N N . PHE A 1 80 ? -4.996 12.987 -3.966 1.00 67.94 80 PHE 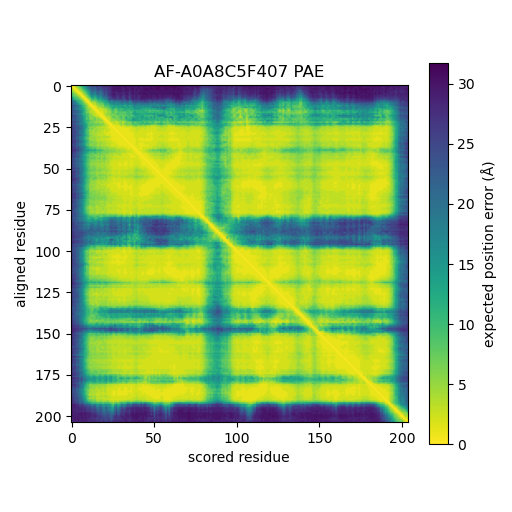A N 1
ATOM 617 C CA . PHE A 1 80 ? -5.582 13.209 -5.282 1.00 67.94 80 PHE A CA 1
ATOM 618 C C . PHE A 1 80 ? -5.060 14.500 -5.929 1.00 67.94 80 PHE A C 1
ATOM 620 O O . PHE A 1 80 ? -4.757 15.465 -5.235 1.00 67.94 80 PHE A O 1
ATOM 627 N N . GLY A 1 81 ? -4.969 14.521 -7.264 1.00 54.81 81 GLY A N 1
ATOM 628 C CA . GLY A 1 81 ? -4.575 15.716 -8.025 1.00 54.81 81 GLY A CA 1
ATOM 629 C C . GLY A 1 81 ? -3.066 15.982 -8.111 1.00 54.81 81 GLY A C 1
ATOM 630 O O . GLY A 1 81 ? -2.673 17.028 -8.616 1.00 54.81 81 GLY A O 1
ATOM 631 N N . TYR A 1 82 ? -2.217 15.054 -7.652 1.00 49.25 82 TYR A N 1
ATOM 632 C CA . TYR A 1 82 ? -0.758 15.166 -7.744 1.00 49.25 82 TYR A CA 1
ATOM 633 C C . TYR A 1 82 ? -0.200 14.153 -8.757 1.00 49.25 82 TYR A C 1
ATOM 635 O O . TYR A 1 82 ? -0.173 12.952 -8.493 1.00 49.25 82 TYR A O 1
ATOM 643 N N . SER A 1 83 ? 0.271 14.628 -9.912 1.00 48.44 83 SER A N 1
ATOM 644 C CA . SER A 1 83 ? 0.965 13.808 -10.915 1.00 48.44 83 SER A CA 1
ATOM 645 C C . SER A 1 83 ? 2.220 14.534 -11.398 1.00 48.44 83 SER A C 1
ATOM 647 O O . SER A 1 83 ? 2.156 15.398 -12.265 1.00 48.44 83 SER A O 1
ATOM 649 N N . ASP A 1 84 ? 3.363 14.177 -10.817 1.00 48.59 84 ASP A N 1
ATOM 650 C CA . ASP A 1 84 ? 4.680 14.749 -11.133 1.00 48.59 84 ASP A CA 1
ATOM 651 C C . ASP A 1 84 ? 5.632 13.639 -11.624 1.00 48.59 84 ASP A C 1
ATOM 653 O O . ASP A 1 84 ? 6.787 13.543 -11.206 1.00 48.59 84 ASP A O 1
ATOM 657 N N . LYS A 1 85 ? 5.150 12.728 -12.484 1.00 54.03 85 LYS A N 1
ATOM 658 C CA . LYS A 1 85 ? 6.023 11.725 -13.112 1.00 54.03 85 LYS A CA 1
ATOM 659 C C . LYS A 1 85 ? 6.668 12.336 -14.359 1.00 54.03 85 LYS A C 1
ATOM 661 O O . LYS A 1 85 ? 6.076 12.380 -15.433 1.00 54.03 85 LYS A O 1
ATOM 666 N N . LYS A 1 86 ? 7.887 12.859 -14.202 1.00 49.03 86 LYS A N 1
ATOM 667 C CA . LYS A 1 86 ? 8.721 13.336 -15.318 1.00 49.03 86 LYS A CA 1
ATOM 668 C C . LYS A 1 86 ? 9.417 12.151 -15.989 1.00 49.03 86 LYS A C 1
ATOM 670 O O . LYS A 1 86 ? 9.767 11.184 -15.323 1.00 49.03 86 LYS A O 1
ATOM 675 N N . VAL A 1 87 ? 9.650 12.243 -17.298 1.00 49.44 87 VAL A N 1
ATOM 676 C CA . VAL A 1 87 ? 10.421 11.248 -18.061 1.00 49.44 87 VAL A CA 1
ATOM 677 C C . VAL A 1 87 ? 11.835 11.150 -17.478 1.00 49.44 87 VAL A C 1
ATOM 679 O O . VAL A 1 87 ? 12.579 12.131 -17.495 1.00 49.44 87 VAL A O 1
ATOM 682 N N . VAL A 1 88 ? 12.222 9.973 -16.981 1.00 52.06 88 VAL A N 1
ATOM 683 C CA . VAL A 1 88 ? 13.580 9.705 -16.483 1.00 52.06 88 VAL A CA 1
ATOM 684 C C . VAL A 1 88 ? 14.281 8.766 -17.466 1.00 52.06 88 VAL A C 1
ATOM 686 O O . VAL A 1 88 ? 13.793 7.681 -17.767 1.00 52.06 88 VAL A O 1
ATOM 689 N N . LYS A 1 89 ? 15.443 9.185 -17.988 1.00 45.75 89 LYS A N 1
ATOM 690 C CA . LYS A 1 89 ? 16.304 8.386 -18.890 1.00 45.75 89 LYS A CA 1
ATOM 691 C C . LYS A 1 89 ? 15.607 7.868 -20.167 1.00 45.75 89 LYS A C 1
ATOM 693 O O . LYS A 1 89 ? 15.890 6.765 -20.623 1.00 45.75 89 LYS A O 1
ATOM 698 N N . GLY A 1 90 ? 14.695 8.652 -20.747 1.00 48.81 90 GLY A N 1
ATOM 699 C CA . GLY A 1 90 ? 14.040 8.331 -22.025 1.00 48.81 90 GLY A CA 1
ATOM 700 C C . GLY A 1 90 ? 12.981 7.221 -21.968 1.00 48.81 90 GLY A C 1
ATOM 701 O O . GLY A 1 90 ? 12.372 6.928 -22.992 1.00 48.81 90 GLY A O 1
ATOM 702 N N . LYS A 1 91 ? 12.721 6.632 -20.793 1.00 48.75 91 LYS A N 1
ATOM 703 C CA . LYS A 1 91 ? 11.584 5.732 -20.570 1.00 48.75 91 LYS A CA 1
ATOM 704 C C . LYS A 1 91 ? 10.399 6.548 -20.060 1.00 48.75 91 LYS A C 1
ATOM 706 O O . LYS A 1 91 ? 10.526 7.275 -19.073 1.00 48.75 91 LYS A O 1
ATOM 711 N N . GLN A 1 92 ? 9.266 6.463 -20.753 1.00 51.16 92 GLN A N 1
ATOM 712 C CA . GLN A 1 92 ? 8.022 7.047 -20.260 1.00 51.16 92 GLN A CA 1
ATOM 713 C C . GLN A 1 92 ? 7.508 6.189 -19.092 1.00 51.16 92 GLN A C 1
ATOM 715 O O . GLN A 1 92 ? 7.406 4.974 -19.264 1.00 51.16 92 GLN A O 1
ATOM 720 N N . PRO A 1 93 ? 7.226 6.780 -17.917 1.00 54.00 93 PRO A N 1
ATOM 721 C CA . PRO A 1 93 ? 6.546 6.063 -16.846 1.00 54.00 93 PRO A CA 1
ATOM 722 C C . PRO A 1 93 ? 5.140 5.671 -17.313 1.00 54.00 93 PRO A C 1
ATOM 724 O O . PRO A 1 93 ? 4.468 6.463 -17.975 1.00 54.00 93 PRO A O 1
ATOM 727 N N . ILE A 1 94 ? 4.709 4.459 -16.970 1.00 57.22 94 ILE A N 1
ATOM 728 C CA . ILE A 1 94 ? 3.409 3.903 -17.358 1.00 57.22 94 ILE A CA 1
ATOM 729 C C . ILE A 1 94 ? 2.295 4.704 -16.659 1.00 57.22 94 ILE A C 1
ATOM 731 O O . ILE A 1 94 ? 1.317 5.116 -17.283 1.00 57.22 94 ILE A O 1
ATOM 735 N N . GLY A 1 95 ? 2.482 5.031 -15.374 1.00 53.94 95 GLY A N 1
ATOM 736 C CA . GLY A 1 95 ? 1.513 5.777 -14.568 1.00 53.94 95 GLY A CA 1
ATOM 737 C C . GLY A 1 95 ? 1.592 7.302 -14.717 1.00 53.94 95 GLY A C 1
ATOM 738 O O . GLY A 1 95 ? 2.083 7.987 -13.821 1.00 53.94 95 GLY A O 1
ATOM 739 N N . ILE A 1 96 ? 1.056 7.871 -15.801 1.00 48.06 96 ILE A N 1
ATOM 740 C CA . ILE A 1 96 ? 1.102 9.330 -16.061 1.00 48.06 96 ILE A CA 1
ATOM 741 C C . ILE A 1 96 ? 0.123 10.126 -15.165 1.00 48.06 96 ILE A C 1
ATOM 743 O O . ILE A 1 96 ? 0.365 11.291 -14.855 1.00 48.06 96 ILE A O 1
ATOM 747 N N . TYR A 1 97 ? -0.958 9.501 -14.685 1.00 54.44 97 TYR A N 1
ATOM 748 C CA . TYR A 1 97 ? -2.088 10.211 -14.059 1.00 54.44 97 TYR A CA 1
ATOM 749 C C . TYR A 1 97 ? -2.118 10.200 -12.522 1.00 54.44 97 TYR A C 1
ATOM 751 O O . TYR A 1 97 ? -3.012 10.800 -11.932 1.00 54.44 97 TYR A O 1
ATOM 759 N N . GLY A 1 98 ? -1.202 9.493 -11.846 1.00 64.56 98 GLY A N 1
ATOM 760 C CA . GLY A 1 98 ? -1.203 9.400 -10.373 1.00 64.56 98 GLY A CA 1
ATOM 761 C C . GLY A 1 98 ? -2.470 8.761 -9.767 1.00 64.56 98 GLY A C 1
ATOM 762 O O . GLY A 1 98 ? -2.716 8.884 -8.565 1.00 64.56 98 GLY A O 1
ATOM 763 N N . ASN A 1 99 ? -3.279 8.082 -10.593 1.00 77.25 99 ASN A N 1
ATOM 764 C CA . ASN A 1 99 ? -4.573 7.495 -10.228 1.00 77.25 99 ASN A CA 1
ATOM 765 C C . ASN A 1 99 ? -4.600 5.960 -10.296 1.00 77.25 99 ASN A C 1
ATOM 767 O O . ASN A 1 99 ? -5.565 5.373 -9.809 1.00 77.25 99 ASN A O 1
ATOM 771 N N . GLY A 1 100 ? -3.567 5.310 -10.847 1.00 84.69 100 GLY A N 1
ATOM 772 C CA . GLY A 1 100 ? -3.516 3.852 -11.029 1.00 84.69 100 GLY A CA 1
ATOM 773 C C . GLY A 1 100 ? -3.705 3.092 -9.718 1.00 84.69 100 GLY A C 1
ATOM 774 O O . GLY A 1 100 ? -4.683 2.366 -9.560 1.00 84.69 100 GLY A O 1
ATOM 775 N N . PHE A 1 101 ? -2.872 3.387 -8.711 1.00 90.31 101 PHE A N 1
ATOM 776 C CA . PHE A 1 101 ? -3.025 2.819 -7.365 1.00 90.31 101 PHE A CA 1
ATOM 777 C C . PHE A 1 101 ? -4.428 3.052 -6.788 1.00 90.31 101 PHE A C 1
ATOM 779 O O . PHE A 1 101 ? -5.074 2.117 -6.323 1.00 90.31 101 PHE A O 1
ATOM 786 N N . LYS A 1 102 ? -4.920 4.295 -6.828 1.00 90.19 102 LYS A N 1
ATOM 787 C CA . LYS A 1 102 ? -6.199 4.676 -6.213 1.00 90.19 102 LYS A CA 1
ATOM 788 C C . LYS A 1 102 ? -7.384 3.987 -6.893 1.00 90.19 102 LYS A C 1
ATOM 790 O O . LYS A 1 102 ? -8.293 3.531 -6.216 1.00 90.19 102 LYS A O 1
ATOM 795 N N . SER A 1 103 ? -7.398 3.937 -8.223 1.00 88.94 103 SER A N 1
ATOM 796 C CA . SER A 1 103 ? -8.490 3.328 -8.994 1.00 88.94 103 SER A CA 1
ATOM 797 C C . SER A 1 103 ? -8.442 1.806 -8.906 1.00 88.94 103 SER A C 1
ATOM 799 O O . SER A 1 103 ? -9.464 1.184 -8.628 1.00 88.94 103 SER A O 1
ATOM 801 N N . GLY A 1 104 ? -7.254 1.214 -9.058 1.00 92.00 104 GLY A N 1
ATOM 802 C CA . GLY A 1 104 ? -7.046 -0.227 -8.980 1.00 92.00 104 GLY A CA 1
ATOM 803 C C . GLY A 1 104 ? -7.366 -0.779 -7.592 1.00 92.00 104 GLY A C 1
ATOM 804 O O . GLY A 1 104 ? -8.184 -1.689 -7.462 1.00 92.00 104 GLY A O 1
ATOM 805 N N . SER A 1 105 ? -6.812 -0.181 -6.531 1.00 93.81 105 SER A N 1
ATOM 806 C CA . SER A 1 105 ? -7.074 -0.641 -5.159 1.00 93.81 105 SER A CA 1
ATOM 807 C C . SER A 1 105 ? -8.554 -0.543 -4.776 1.00 93.81 105 SER A C 1
ATOM 809 O O . SER A 1 105 ? -9.115 -1.517 -4.279 1.00 93.81 105 SER A O 1
ATOM 811 N N . MET A 1 106 ? -9.214 0.580 -5.089 1.00 93.12 106 MET A N 1
ATOM 812 C CA . MET A 1 106 ? -10.635 0.800 -4.775 1.00 93.12 106 MET A CA 1
ATOM 813 C C . MET A 1 106 ? -11.597 -0.023 -5.647 1.00 93.12 106 MET A C 1
ATOM 815 O O . MET A 1 106 ? -12.773 -0.207 -5.296 1.00 93.12 106 MET A O 1
ATOM 819 N N . HIS A 1 107 ? -11.125 -0.515 -6.797 1.00 92.88 107 HIS A N 1
ATOM 820 C CA . HIS A 1 107 ? -11.847 -1.491 -7.610 1.00 92.88 107 HIS A CA 1
ATOM 821 C C . HIS A 1 107 ? -11.775 -2.895 -6.995 1.00 92.88 107 HIS A C 1
ATOM 823 O O . HIS A 1 107 ? -12.772 -3.612 -6.991 1.00 92.88 107 HIS A O 1
ATOM 829 N N . LEU A 1 108 ? -10.627 -3.282 -6.430 1.00 94.56 108 LEU A N 1
ATOM 830 C CA . LEU A 1 108 ? -10.416 -4.613 -5.849 1.00 94.56 108 LEU A CA 1
ATOM 831 C C . LEU A 1 108 ? -11.039 -4.766 -4.453 1.00 94.56 108 LEU A C 1
ATOM 833 O O . LEU A 1 108 ? -11.570 -5.828 -4.124 1.00 94.56 108 LEU A O 1
ATOM 837 N N . GLY A 1 109 ? -11.029 -3.709 -3.644 1.00 94.81 109 GLY A N 1
ATOM 838 C CA . GLY A 1 109 ? -11.612 -3.695 -2.304 1.00 94.81 109 GLY A CA 1
ATOM 839 C C . GLY A 1 109 ? -12.012 -2.294 -1.865 1.00 94.81 109 GLY A C 1
ATOM 840 O O . GLY A 1 109 ? -11.789 -1.316 -2.573 1.00 94.81 109 GLY A O 1
ATOM 841 N N . GLN A 1 110 ? -12.656 -2.197 -0.707 1.00 93.62 110 GLN A N 1
ATOM 842 C CA . GLN A 1 110 ? -13.053 -0.897 -0.151 1.00 93.62 110 GLN A CA 1
ATOM 843 C C . GLN A 1 110 ? -11.898 -0.189 0.552 1.00 93.62 110 GLN A C 1
ATOM 845 O O . GLN A 1 110 ? -11.911 1.036 0.681 1.00 93.62 110 GLN A O 1
ATOM 850 N N . ASP A 1 111 ? -10.897 -0.951 0.986 1.00 95.31 111 ASP A N 1
ATOM 851 C CA . ASP A 1 111 ? -9.857 -0.453 1.861 1.00 95.31 111 ASP A CA 1
ATOM 852 C C . ASP A 1 111 ? -8.496 -1.056 1.511 1.00 95.31 111 ASP A C 1
ATOM 854 O O . ASP A 1 111 ? -8.383 -2.239 1.178 1.00 95.31 111 ASP A O 1
ATOM 858 N N . ALA A 1 112 ? -7.460 -0.225 1.581 1.00 97.31 112 ALA A N 1
ATOM 859 C CA . ALA A 1 112 ? -6.089 -0.606 1.301 1.00 97.31 112 ALA A CA 1
ATOM 860 C C . ALA A 1 112 ? -5.111 0.074 2.263 1.00 97.31 112 ALA A C 1
ATOM 862 O O . ALA A 1 112 ? -5.271 1.240 2.628 1.00 97.31 112 ALA A O 1
ATOM 863 N N . ILE A 1 113 ? -4.052 -0.642 2.622 1.00 97.50 113 ILE A N 1
ATOM 864 C CA . ILE A 1 113 ? -2.922 -0.134 3.396 1.00 97.50 113 ILE A CA 1
ATOM 865 C C . ILE A 1 113 ? -1.650 -0.425 2.617 1.00 97.50 113 ILE A C 1
ATOM 867 O O . ILE A 1 113 ? -1.497 -1.489 2.016 1.00 97.50 113 ILE A O 1
ATOM 871 N N . VAL A 1 114 ? -0.756 0.552 2.599 1.00 97.56 114 VAL A N 1
ATOM 872 C CA . VAL A 1 114 ? 0.536 0.469 1.937 1.00 97.56 114 VAL A CA 1
ATOM 873 C C . VAL A 1 114 ? 1.610 0.607 2.991 1.00 97.56 114 VAL A C 1
ATOM 875 O O . VAL A 1 114 ? 1.722 1.649 3.632 1.00 97.56 114 VAL A O 1
ATOM 878 N N . LEU A 1 115 ? 2.407 -0.441 3.141 1.00 96.81 115 LEU A N 1
ATOM 879 C CA . LEU A 1 115 ? 3.615 -0.453 3.945 1.00 96.81 115 LEU A CA 1
ATOM 880 C C . LEU A 1 115 ? 4.797 -0.394 2.990 1.00 96.81 115 LEU A C 1
ATOM 882 O O . LEU A 1 115 ? 4.880 -1.184 2.054 1.00 96.81 115 LEU A O 1
ATOM 886 N N . SER A 1 116 ? 5.703 0.553 3.181 1.00 95.88 116 SER A N 1
ATOM 887 C CA . SER A 1 116 ? 6.832 0.717 2.276 1.00 95.88 116 SER A CA 1
ATOM 888 C C . SER A 1 116 ? 8.106 1.047 3.028 1.00 95.88 116 SER A C 1
ATOM 890 O O . SER A 1 116 ? 8.102 1.798 4.008 1.00 95.88 116 SER A O 1
ATOM 892 N N . LYS A 1 117 ? 9.201 0.471 2.538 1.00 95.06 117 LYS A N 1
ATOM 893 C CA . LYS A 1 117 ? 10.548 0.665 3.047 1.00 95.06 117 LYS A CA 1
ATOM 894 C C . LYS A 1 117 ? 11.432 1.133 1.904 1.00 95.06 117 LYS A C 1
ATOM 896 O O . LYS A 1 117 ? 11.643 0.404 0.941 1.00 95.06 117 LYS A O 1
ATOM 901 N N . SER A 1 118 ? 11.947 2.345 2.031 1.00 93.44 118 SER A N 1
ATOM 902 C CA . SER A 1 118 ? 13.020 2.863 1.182 1.00 93.44 118 SER A CA 1
ATOM 903 C C . SER A 1 118 ? 14.339 2.839 1.950 1.00 93.44 118 SER A C 1
ATOM 905 O O . SER A 1 118 ? 14.362 2.506 3.135 1.00 93.44 118 SER A O 1
ATOM 907 N N . GLU A 1 119 ? 15.441 3.213 1.301 1.00 90.62 119 GLU A N 1
ATOM 908 C CA . GLU A 1 119 ? 16.768 3.225 1.937 1.00 90.62 119 GLU A CA 1
ATOM 909 C C . GLU A 1 119 ? 16.802 4.027 3.249 1.00 90.62 119 GLU A C 1
ATOM 911 O O . GLU A 1 119 ? 17.489 3.642 4.191 1.00 90.62 119 GLU A O 1
ATOM 916 N N . ASN A 1 120 ? 16.037 5.122 3.326 1.00 87.62 120 ASN A N 1
ATOM 917 C CA . ASN A 1 120 ? 16.110 6.076 4.436 1.00 87.62 120 ASN A CA 1
ATOM 918 C C . ASN A 1 120 ? 14.820 6.166 5.272 1.00 87.62 120 ASN A C 1
ATOM 920 O O . ASN A 1 120 ? 14.852 6.657 6.404 1.00 87.62 120 ASN A O 1
ATOM 924 N N . ASP A 1 121 ? 13.695 5.666 4.751 1.00 90.06 121 ASP A N 1
ATOM 925 C CA . ASP A 1 121 ? 12.373 5.847 5.353 1.00 90.06 121 ASP A CA 1
ATOM 926 C C . ASP A 1 121 ? 11.561 4.553 5.440 1.00 90.06 121 ASP A C 1
ATOM 928 O O . ASP A 1 121 ? 11.583 3.709 4.545 1.00 90.06 121 ASP A O 1
ATOM 932 N N . LEU A 1 122 ? 10.767 4.478 6.510 1.00 91.31 122 LEU A N 1
ATOM 933 C CA . LEU A 1 122 ? 9.666 3.536 6.691 1.00 91.31 122 LEU A CA 1
ATOM 934 C C . LEU A 1 122 ? 8.376 4.345 6.700 1.00 91.31 122 LEU A C 1
ATOM 936 O O . LEU A 1 122 ? 8.266 5.323 7.446 1.00 91.31 122 LEU A O 1
ATOM 940 N N . CYS A 1 123 ? 7.425 3.968 5.857 1.00 91.81 123 CYS A N 1
ATOM 941 C CA . CYS A 1 123 ? 6.165 4.679 5.714 1.00 91.81 123 CYS A CA 1
ATOM 942 C C . CYS A 1 123 ? 5.002 3.697 5.680 1.00 91.81 123 CYS A C 1
ATOM 944 O O . CYS A 1 123 ? 5.061 2.677 4.992 1.00 91.81 123 CYS A O 1
ATOM 946 N N . VAL A 1 124 ? 3.928 4.047 6.381 1.00 95.06 124 VAL A N 1
ATOM 947 C CA . VAL A 1 124 ? 2.645 3.349 6.285 1.00 95.06 124 VAL A CA 1
ATOM 948 C C . VAL A 1 124 ? 1.575 4.372 5.942 1.00 95.06 124 VAL A C 1
ATOM 950 O O . VAL A 1 124 ? 1.526 5.440 6.551 1.00 95.06 124 VAL A O 1
ATOM 953 N N . GLY A 1 125 ? 0.739 4.068 4.956 1.00 94.50 125 GLY A N 1
ATOM 954 C CA . GLY A 1 125 ? -0.399 4.900 4.583 1.00 94.50 125 GLY A CA 1
ATOM 955 C C . GLY A 1 125 ? -1.639 4.058 4.321 1.00 94.50 125 GLY A C 1
ATOM 956 O O . GLY A 1 125 ? -1.524 2.941 3.822 1.00 94.50 125 GLY A O 1
ATOM 957 N N . MET A 1 126 ? -2.821 4.578 4.650 1.00 94.25 126 MET A N 1
ATOM 958 C CA . MET A 1 126 ? -4.080 3.838 4.514 1.00 94.25 126 MET A CA 1
ATOM 959 C C . MET A 1 126 ? -5.112 4.612 3.692 1.00 94.25 126 MET A C 1
ATOM 961 O O . MET A 1 126 ? -5.561 5.683 4.085 1.00 94.25 126 MET A O 1
ATOM 965 N N . LEU A 1 127 ? -5.538 4.036 2.569 1.00 92.75 127 LEU A N 1
ATOM 966 C CA . LEU A 1 127 ? -6.645 4.532 1.758 1.00 92.75 127 LEU A CA 1
ATOM 967 C C . LEU A 1 127 ? -7.879 3.667 2.021 1.00 92.75 127 LEU A C 1
ATOM 969 O O . LEU A 1 127 ? -7.986 2.564 1.490 1.00 92.75 127 LEU A O 1
ATOM 973 N N . SER A 1 128 ? -8.796 4.156 2.853 1.00 91.94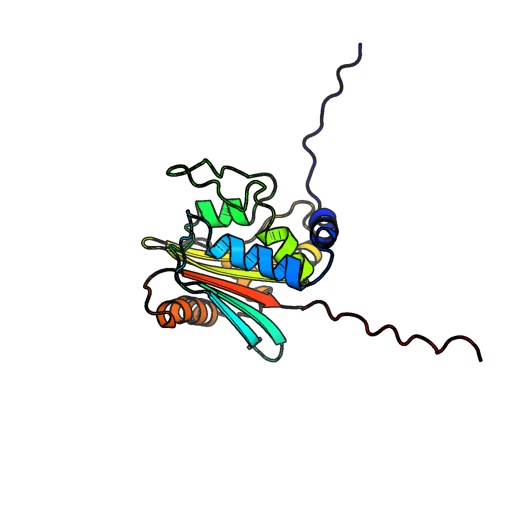 128 SER A N 1
ATOM 974 C CA . SER A 1 128 ? -9.941 3.377 3.333 1.00 91.94 128 SER A CA 1
ATOM 975 C C . SER A 1 128 ? -11.254 4.139 3.159 1.00 91.94 128 SER A C 1
ATOM 977 O O . SER A 1 128 ? -11.423 5.227 3.710 1.00 91.94 128 SER A O 1
ATOM 979 N N . GLN A 1 129 ? -12.196 3.560 2.403 1.00 89.12 129 GLN A N 1
ATOM 980 C CA . GLN A 1 129 ? -13.568 4.075 2.320 1.00 89.12 129 GLN A CA 1
ATOM 981 C C . GLN A 1 129 ? -14.266 3.942 3.675 1.00 89.12 129 GLN A C 1
ATOM 983 O O . GLN A 1 129 ? -14.911 4.889 4.118 1.00 89.12 129 GLN A O 1
ATOM 988 N N . THR A 1 130 ? -14.042 2.826 4.376 1.00 90.88 130 THR A N 1
ATOM 989 C CA . THR A 1 130 ? -14.611 2.570 5.706 1.00 90.88 130 THR A CA 1
ATOM 990 C C . THR A 1 130 ? -14.198 3.642 6.723 1.00 90.88 130 THR A C 1
ATOM 992 O O . THR A 1 130 ? -15.025 4.123 7.497 1.00 90.88 130 THR A O 1
ATOM 995 N N . TYR A 1 131 ? -12.926 4.045 6.731 1.00 89.94 131 TYR A N 1
ATOM 996 C CA . TYR A 1 131 ? -12.408 5.111 7.593 1.00 89.94 131 TYR A CA 1
ATOM 997 C C . TYR A 1 131 ? -13.033 6.473 7.269 1.00 89.94 131 TYR A C 1
ATOM 999 O O . TYR A 1 131 ? -13.492 7.181 8.169 1.00 89.94 131 TYR A O 1
ATOM 1007 N N . LEU A 1 132 ? -13.087 6.837 5.985 1.00 85.62 132 LEU A N 1
ATOM 1008 C CA . LEU A 1 132 ? -13.641 8.124 5.554 1.00 85.62 132 LEU A CA 1
ATOM 1009 C C . LEU A 1 132 ? -15.140 8.232 5.869 1.00 85.62 132 LEU A C 1
ATOM 1011 O O . LEU A 1 132 ? -15.599 9.284 6.307 1.00 85.62 132 LEU A O 1
ATOM 1015 N N . GLU A 1 133 ? -15.882 7.130 5.731 1.00 85.44 133 GLU A N 1
ATOM 1016 C CA . GLU A 1 133 ? -17.294 7.045 6.123 1.00 85.44 133 GLU A CA 1
ATOM 1017 C C . GLU A 1 133 ? -17.495 7.260 7.621 1.00 85.44 133 GLU A C 1
ATOM 1019 O O . GLU A 1 133 ? -18.377 8.015 8.028 1.00 85.44 133 GLU A O 1
ATOM 1024 N N . ARG A 1 134 ? -16.666 6.617 8.451 1.00 85.19 134 ARG A N 1
ATOM 1025 C CA . ARG A 1 134 ? -16.771 6.702 9.915 1.00 85.19 134 ARG A CA 1
ATOM 1026 C C . ARG A 1 134 ? -16.403 8.074 10.460 1.00 85.19 134 ARG A C 1
ATOM 1028 O O . ARG A 1 134 ? -17.036 8.540 11.401 1.00 85.19 134 ARG A O 1
ATOM 1035 N N . THR A 1 135 ? -15.387 8.711 9.887 1.00 79.69 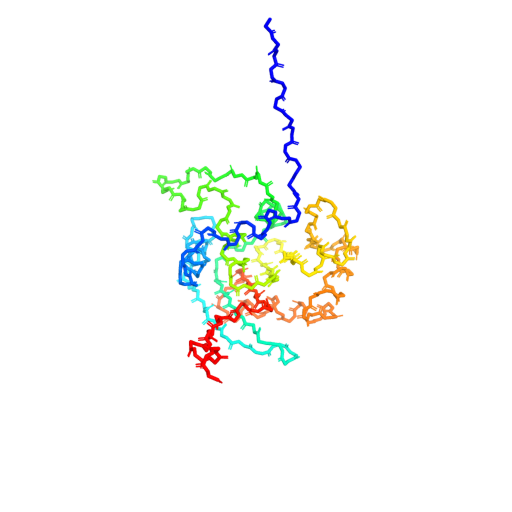135 THR A N 1
ATOM 1036 C CA . THR A 1 135 ? -14.930 10.037 10.327 1.00 79.69 135 THR A CA 1
ATOM 1037 C C . THR A 1 135 ? -15.829 11.169 9.829 1.00 79.69 135 THR A C 1
ATOM 1039 O O . THR A 1 135 ? -15.723 12.292 10.320 1.00 79.69 135 THR A O 1
ATOM 1042 N N . GLY A 1 136 ? -16.722 10.898 8.867 1.00 71.12 136 GLY A N 1
ATOM 1043 C CA . GLY A 1 136 ? -17.595 11.910 8.267 1.00 71.12 136 GLY A CA 1
ATOM 1044 C C . GLY A 1 136 ? -16.819 13.004 7.528 1.00 71.12 136 GLY A C 1
ATOM 1045 O O . GLY A 1 136 ? -17.332 14.112 7.348 1.00 71.12 136 GLY A O 1
ATOM 1046 N N . ALA A 1 137 ? -15.572 12.724 7.137 1.00 65.00 137 ALA A N 1
ATOM 1047 C CA . ALA A 1 137 ? -14.686 13.708 6.544 1.00 65.00 137 ALA A CA 1
ATOM 1048 C C . ALA A 1 137 ? -15.214 14.148 5.168 1.00 65.00 137 ALA A C 1
ATOM 1050 O O . ALA A 1 137 ? -15.410 13.345 4.255 1.00 65.00 137 ALA A O 1
ATOM 1051 N N . SER A 1 138 ? -15.435 15.454 5.006 1.00 57.41 138 SER A N 1
ATOM 1052 C CA . SER A 1 138 ? -15.844 16.048 3.726 1.00 57.41 138 SER A CA 1
ATOM 1053 C C . SER A 1 138 ? -14.700 16.100 2.706 1.00 57.41 138 SER A C 1
ATOM 1055 O O . SER A 1 138 ? -14.954 16.203 1.504 1.00 57.41 138 SER A O 1
ATOM 1057 N N . GLU A 1 139 ? -13.459 15.988 3.187 1.00 63.31 139 GLU A N 1
ATOM 1058 C CA . GLU A 1 139 ? -12.224 15.949 2.410 1.00 63.31 139 GLU A CA 1
ATOM 1059 C C . GLU A 1 139 ? -11.500 14.619 2.634 1.00 63.31 139 GLU A C 1
ATOM 1061 O O . GLU A 1 139 ? -11.467 14.089 3.746 1.00 63.31 139 GLU A O 1
ATOM 1066 N N . ILE A 1 140 ? -10.897 14.076 1.573 1.00 66.12 140 ILE A N 1
ATOM 1067 C CA . ILE A 1 140 ? -10.129 12.832 1.660 1.00 66.12 140 ILE A CA 1
ATOM 1068 C C . ILE A 1 140 ? -8.781 13.123 2.331 1.00 66.12 140 ILE A C 1
ATOM 1070 O O . ILE A 1 140 ? -7.794 13.429 1.660 1.00 66.12 140 ILE A O 1
ATOM 1074 N N . ASN A 1 141 ? -8.745 13.027 3.660 1.00 70.31 141 ASN A N 1
ATOM 1075 C CA . ASN A 1 141 ? -7.508 13.016 4.430 1.00 70.31 141 ASN A CA 1
ATOM 1076 C C . ASN A 1 141 ? -7.080 11.565 4.666 1.00 70.31 141 ASN A C 1
ATOM 1078 O O . ASN A 1 141 ? -7.833 10.768 5.219 1.00 70.31 141 ASN A O 1
ATOM 1082 N N . VAL A 1 142 ? -5.887 11.210 4.202 1.00 79.19 142 VAL A N 1
ATOM 1083 C CA . VAL A 1 142 ? -5.364 9.844 4.279 1.00 79.19 142 VAL A CA 1
ATOM 1084 C C . VAL A 1 142 ? -4.335 9.794 5.408 1.00 79.19 142 VAL A C 1
ATOM 1086 O O . VAL A 1 142 ? -3.355 10.542 5.345 1.00 79.19 142 VAL A O 1
ATOM 1089 N N . PRO A 1 143 ? -4.504 8.933 6.428 1.00 79.19 143 PRO A N 1
ATOM 1090 C CA . PRO A 1 143 ? -3.511 8.801 7.481 1.00 79.19 143 PRO A CA 1
ATOM 1091 C C . PRO A 1 143 ? -2.222 8.203 6.907 1.00 79.19 143 PRO A C 1
ATOM 1093 O O . PRO A 1 143 ? -2.227 7.144 6.273 1.00 79.19 143 PRO A O 1
ATOM 1096 N N . ILE A 1 144 ? -1.115 8.918 7.120 1.00 83.06 144 ILE A N 1
ATOM 1097 C CA . ILE A 1 144 ? 0.235 8.529 6.703 1.00 83.06 144 ILE A CA 1
ATOM 1098 C C . ILE A 1 144 ? 1.177 8.754 7.877 1.00 83.06 144 ILE A C 1
ATOM 1100 O O . ILE A 1 144 ? 1.278 9.871 8.393 1.00 83.06 144 ILE A O 1
ATOM 1104 N N . ILE A 1 145 ? 1.905 7.711 8.262 1.00 85.50 145 ILE A N 1
ATOM 1105 C CA . ILE A 1 145 ? 2.908 7.766 9.323 1.00 85.50 145 ILE A CA 1
ATOM 1106 C C . ILE A 1 145 ? 4.321 7.623 8.760 1.00 85.50 145 ILE A C 1
ATOM 1108 O O . ILE A 1 145 ? 4.595 6.769 7.915 1.00 85.50 145 ILE A O 1
ATOM 1112 N N . ASN A 1 146 ? 5.225 8.456 9.276 1.00 77.50 146 ASN A N 1
ATOM 1113 C CA . ASN A 1 146 ? 6.673 8.306 9.178 1.00 77.50 146 ASN A CA 1
ATOM 1114 C C . ASN A 1 146 ? 7.294 8.655 10.540 1.0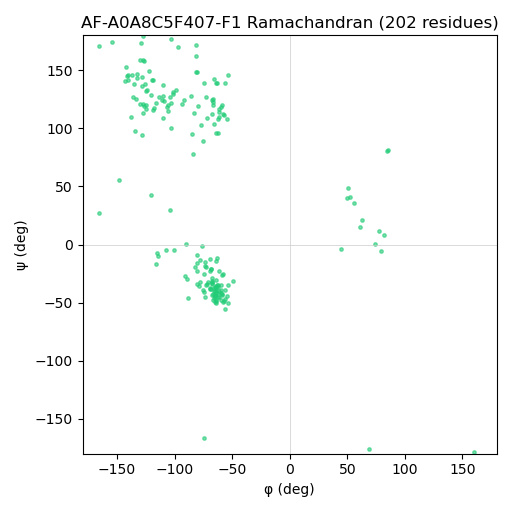0 77.50 146 ASN A C 1
ATOM 1116 O O . ASN A 1 146 ? 7.262 9.815 10.914 1.00 77.50 146 ASN A O 1
ATOM 1120 N N . LYS A 1 147 ? 7.825 7.683 11.294 1.00 60.00 147 LYS A N 1
ATOM 1121 C CA . LYS A 1 147 ? 8.624 7.833 12.544 1.00 60.00 147 LYS A CA 1
ATOM 1122 C C . LYS A 1 147 ? 8.160 8.832 13.656 1.00 60.00 147 LYS A C 1
ATOM 1124 O O . LYS A 1 147 ? 8.814 8.858 14.688 1.00 60.00 147 LYS A O 1
ATOM 1129 N N . ALA A 1 148 ? 7.098 9.639 13.502 1.00 53.91 148 ALA A N 1
ATOM 1130 C CA . ALA A 1 148 ? 6.817 10.824 14.333 1.00 53.91 148 ALA A CA 1
ATOM 1131 C C . ALA A 1 148 ? 5.376 11.400 14.206 1.00 53.91 148 ALA A C 1
ATOM 1133 O O . ALA A 1 148 ? 5.188 12.607 14.347 1.00 53.91 148 ALA A O 1
ATOM 1134 N N . LYS A 1 149 ? 4.353 10.600 13.857 1.00 67.50 149 LYS A N 1
ATOM 1135 C CA . LYS A 1 149 ? 2.958 11.092 13.739 1.00 67.50 149 LYS A CA 1
ATOM 1136 C C . LYS A 1 149 ? 1.964 10.244 14.531 1.00 67.50 149 LYS A C 1
ATOM 1138 O O . LYS A 1 149 ? 1.414 9.276 14.010 1.00 67.50 149 LYS A O 1
ATOM 1143 N N . GLU A 1 150 ? 1.680 10.655 15.763 1.00 71.38 150 GLU A N 1
ATOM 1144 C CA . GLU A 1 150 ? 0.852 9.914 16.723 1.00 71.38 150 GLU A CA 1
ATOM 1145 C C . GLU A 1 150 ? -0.628 9.847 16.313 1.00 71.38 150 GLU A C 1
ATOM 1147 O O . GLU A 1 150 ? -1.273 8.817 16.493 1.00 71.38 150 GLU A O 1
ATOM 1152 N N . ALA A 1 151 ? -1.186 10.921 15.739 1.00 77.50 151 ALA A N 1
ATOM 1153 C CA . ALA A 1 151 ? -2.601 10.952 15.351 1.00 77.50 151 ALA A CA 1
ATOM 1154 C C . ALA A 1 151 ? -2.911 9.972 14.207 1.00 77.50 151 ALA A C 1
ATOM 1156 O O . ALA A 1 151 ? -3.825 9.165 14.326 1.00 77.50 151 ALA A O 1
ATOM 1157 N N . SER A 1 152 ? -2.103 9.985 13.142 1.00 84.75 152 SER A N 1
ATOM 1158 C CA . SER A 1 152 ? -2.271 9.061 12.014 1.00 84.75 152 SER A CA 1
ATOM 1159 C C . SER A 1 152 ? -1.986 7.608 12.395 1.00 84.75 152 SER A C 1
ATOM 1161 O O . SER A 1 152 ? -2.582 6.711 11.807 1.00 84.75 152 SER A O 1
ATOM 1163 N N . LEU A 1 153 ? -1.109 7.364 13.379 1.00 89.00 153 LEU A N 1
ATOM 1164 C CA . LEU A 1 153 ? -0.889 6.017 13.905 1.00 89.00 153 LEU A CA 1
ATOM 1165 C C . LEU A 1 153 ? -2.163 5.489 14.567 1.00 89.00 153 LEU A C 1
ATOM 1167 O O . LEU A 1 153 ? -2.593 4.394 14.228 1.00 89.00 153 LEU A O 1
ATOM 1171 N N . ARG A 1 154 ? -2.806 6.276 15.440 1.00 90.31 154 ARG A N 1
ATOM 1172 C CA . ARG A 1 154 ? -4.069 5.871 16.083 1.00 90.31 154 ARG A CA 1
ATOM 1173 C C . ARG A 1 154 ? -5.147 5.512 15.064 1.00 90.31 154 ARG A C 1
ATOM 1175 O O . ARG A 1 154 ? -5.721 4.435 15.172 1.00 90.31 154 ARG A O 1
ATOM 1182 N N . ASP A 1 155 ? -5.340 6.346 14.043 1.00 91.44 155 ASP A N 1
ATOM 1183 C CA . ASP A 1 155 ? -6.328 6.086 12.990 1.00 91.44 155 ASP A CA 1
ATOM 1184 C C . ASP A 1 155 ? -6.042 4.770 12.243 1.00 91.44 155 ASP A C 1
ATOM 1186 O O . ASP A 1 155 ? -6.955 3.992 11.968 1.00 91.44 155 ASP A O 1
ATOM 1190 N N . ILE A 1 156 ? -4.772 4.483 11.932 1.00 93.56 156 ILE A N 1
ATOM 1191 C CA . ILE A 1 156 ? -4.381 3.216 11.293 1.00 93.56 156 ILE A CA 1
ATOM 1192 C C . ILE A 1 156 ? -4.649 2.033 12.229 1.00 93.56 156 ILE A C 1
ATOM 1194 O O . ILE A 1 156 ? -5.195 1.024 11.783 1.00 93.56 156 ILE A O 1
ATOM 1198 N N . LEU A 1 157 ? -4.295 2.141 13.510 1.00 94.44 157 LEU A N 1
ATOM 1199 C CA . LEU A 1 157 ? -4.477 1.051 14.472 1.00 94.44 157 LEU A CA 1
ATOM 1200 C C . LEU A 1 157 ? -5.959 0.756 14.762 1.00 94.44 157 LEU A C 1
ATOM 1202 O O . LEU A 1 157 ? -6.335 -0.393 14.999 1.00 94.44 157 LEU A O 1
ATOM 1206 N N . GLU A 1 158 ? -6.813 1.778 14.717 1.00 93.94 158 GLU A N 1
ATOM 1207 C CA . GLU A 1 158 ? -8.251 1.647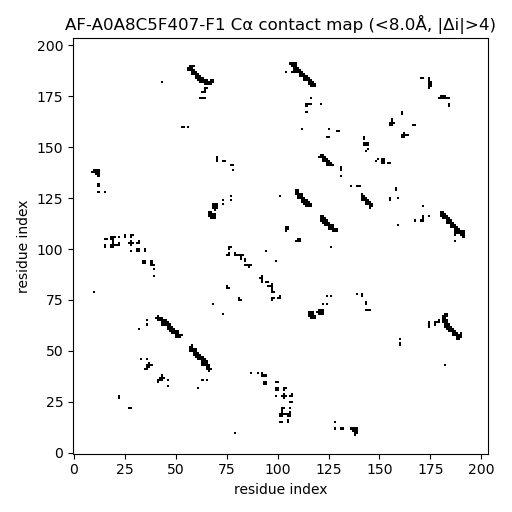 14.965 1.00 93.94 158 GLU A CA 1
ATOM 1208 C C . GLU A 1 158 ? -9.026 1.124 13.744 1.00 93.94 158 GLU A C 1
ATOM 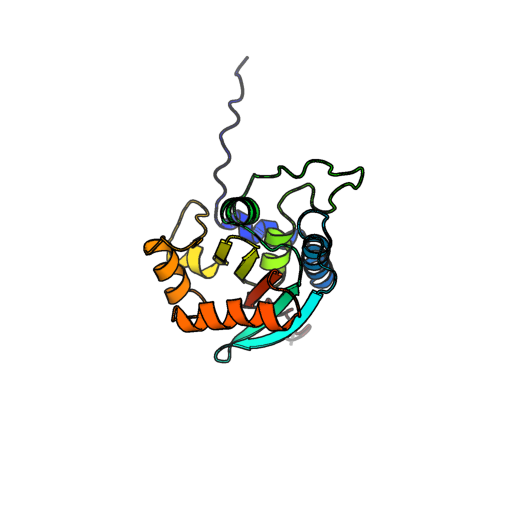1210 O O . GLU A 1 158 ? -10.005 0.387 13.893 1.00 93.94 158 GLU A O 1
ATOM 1215 N N . HIS A 1 159 ? -8.601 1.487 12.529 1.00 93.50 159 HIS A N 1
ATOM 1216 C CA . HIS A 1 159 ? -9.390 1.253 11.315 1.00 93.50 159 HIS A CA 1
ATOM 1217 C C . HIS A 1 159 ? -8.772 0.277 10.307 1.00 93.50 159 HIS A C 1
ATOM 1219 O O . HIS A 1 159 ? -9.448 -0.094 9.344 1.00 93.50 159 HIS A O 1
ATOM 1225 N N . SER A 1 160 ? -7.532 -0.171 10.513 1.00 95.62 160 SER A N 1
ATOM 1226 C CA . SER A 1 160 ? -6.903 -1.203 9.683 1.00 95.62 160 SER A CA 1
ATOM 1227 C C . SER A 1 160 ? -7.008 -2.606 10.313 1.00 95.62 160 SER A C 1
ATOM 1229 O O . SER A 1 160 ? -7.372 -2.747 11.484 1.00 95.62 160 SER A O 1
ATOM 1231 N N . PRO A 1 161 ? -6.656 -3.676 9.573 1.00 96.19 161 PRO A N 1
ATOM 1232 C CA . PRO A 1 161 ? -6.520 -5.023 10.135 1.00 96.19 161 PRO A CA 1
ATOM 1233 C C . PRO A 1 161 ? -5.414 -5.158 11.202 1.00 96.19 161 PRO A C 1
ATOM 1235 O O . PRO A 1 161 ? -5.339 -6.181 11.889 1.00 96.19 161 PRO A O 1
ATOM 1238 N N . PHE A 1 162 ? -4.550 -4.150 11.344 1.00 97.06 162 PHE A N 1
ATOM 1239 C CA . PHE A 1 162 ? -3.436 -4.126 12.285 1.00 97.06 162 PHE A CA 1
ATOM 1240 C C . PHE A 1 162 ? -3.763 -3.175 13.428 1.00 97.06 162 PHE A C 1
ATOM 1242 O O . PHE A 1 162 ? -3.970 -1.989 13.204 1.00 97.06 162 PHE A O 1
ATOM 1249 N N . ASN A 1 163 ? -3.828 -3.704 14.644 1.00 95.62 163 ASN A N 1
ATOM 1250 C CA . ASN A 1 163 ? -4.272 -2.986 15.834 1.00 95.62 163 ASN A CA 1
ATOM 1251 C C . ASN A 1 163 ? -3.124 -2.648 16.788 1.00 95.62 163 ASN A C 1
ATOM 1253 O O . ASN A 1 163 ? -3.349 -1.942 17.769 1.00 95.62 163 ASN A O 1
ATOM 1257 N N . THR A 1 164 ? -1.900 -3.109 16.506 1.00 95.25 164 THR A N 1
ATOM 1258 C CA . THR A 1 164 ? -0.698 -2.695 17.244 1.00 95.25 164 THR A CA 1
ATOM 1259 C C . THR A 1 164 ? 0.426 -2.254 16.307 1.00 95.25 164 THR A C 1
ATOM 1261 O O . THR A 1 164 ? 0.464 -2.614 15.127 1.00 95.25 164 THR A O 1
ATOM 1264 N N . GLU A 1 165 ? 1.363 -1.463 16.833 1.00 93.56 165 GLU A N 1
ATOM 1265 C CA . GLU A 1 165 ? 2.546 -1.035 16.082 1.00 93.56 165 GLU A CA 1
ATOM 1266 C C . GLU A 1 165 ? 3.437 -2.233 15.715 1.00 93.56 165 GLU A C 1
ATOM 1268 O O . GLU A 1 165 ? 3.975 -2.294 14.612 1.00 93.56 165 GLU A O 1
ATOM 1273 N N . GLU A 1 166 ? 3.531 -3.240 16.585 1.00 94.38 166 GLU A N 1
ATOM 1274 C CA . GLU A 1 166 ? 4.292 -4.469 16.344 1.00 94.38 166 GLU A CA 1
ATOM 1275 C C . GLU A 1 166 ? 3.757 -5.264 15.149 1.00 94.38 166 GLU A C 1
ATOM 1277 O O . GLU A 1 166 ? 4.540 -5.864 14.407 1.00 94.38 166 GLU A O 1
ATOM 1282 N N . GLU A 1 167 ? 2.441 -5.258 14.928 1.00 96.19 167 GLU A N 1
ATOM 1283 C CA . GLU A 1 167 ? 1.834 -5.894 13.759 1.00 96.19 167 GLU A CA 1
ATOM 1284 C C . GLU A 1 167 ? 2.224 -5.157 12.467 1.00 96.19 167 GLU A C 1
ATOM 1286 O O . GLU A 1 167 ? 2.647 -5.791 11.501 1.00 96.19 167 GLU A O 1
ATOM 1291 N N . LEU A 1 168 ? 2.196 -3.818 12.464 1.00 95.38 168 LEU A N 1
ATOM 1292 C CA . LEU A 1 168 ? 2.676 -3.017 11.328 1.00 95.38 168 LEU A CA 1
ATOM 1293 C C . LEU A 1 168 ? 4.175 -3.225 11.069 1.00 95.38 168 LEU A C 1
ATOM 1295 O O . LEU A 1 168 ? 4.605 -3.358 9.921 1.00 95.38 168 LEU A O 1
ATOM 1299 N N . LEU A 1 169 ? 4.983 -3.283 12.131 1.00 93.19 169 LEU A N 1
ATOM 1300 C CA . LEU A 1 169 ? 6.419 -3.547 12.037 1.00 93.19 169 LEU A CA 1
ATOM 1301 C C . LEU A 1 169 ? 6.701 -4.952 11.498 1.00 93.19 169 LEU A C 1
ATOM 1303 O O . LEU A 1 169 ? 7.649 -5.129 10.735 1.00 93.19 169 LEU A O 1
ATOM 1307 N N . THR A 1 170 ? 5.882 -5.942 11.857 1.00 94.94 170 THR A N 1
ATOM 1308 C CA . THR A 1 170 ? 5.964 -7.302 11.307 1.00 94.94 170 THR A CA 1
ATOM 1309 C C . THR A 1 170 ? 5.766 -7.298 9.793 1.00 94.94 170 THR A C 1
ATOM 1311 O O . THR A 1 170 ? 6.585 -7.861 9.068 1.00 94.94 170 THR A O 1
ATOM 1314 N N . GLU A 1 171 ? 4.745 -6.601 9.294 1.00 95.19 171 GLU A N 1
ATOM 1315 C CA . GLU A 1 171 ? 4.493 -6.499 7.852 1.00 95.19 171 GLU A CA 1
ATOM 1316 C C . GLU A 1 171 ? 5.584 -5.703 7.112 1.00 95.19 171 GLU A C 1
ATOM 1318 O O . GLU A 1 171 ? 5.945 -6.050 5.987 1.00 95.19 171 GLU A O 1
ATOM 1323 N N . LEU A 1 172 ? 6.172 -4.677 7.742 1.00 93.06 172 LEU A N 1
ATOM 1324 C CA . LEU A 1 172 ? 7.335 -3.967 7.191 1.00 93.06 172 LEU A CA 1
ATOM 1325 C C . LEU A 1 172 ? 8.573 -4.871 7.105 1.00 93.06 172 LEU A C 1
ATOM 1327 O O . LEU A 1 172 ? 9.293 -4.826 6.109 1.00 93.06 172 LEU A O 1
ATOM 1331 N N . ARG A 1 173 ? 8.818 -5.716 8.114 1.00 92.06 173 ARG A N 1
ATOM 1332 C CA . ARG A 1 173 ? 9.914 -6.703 8.092 1.00 92.06 173 ARG A CA 1
ATOM 1333 C C . ARG A 1 173 ? 9.685 -7.788 7.046 1.00 92.06 173 ARG A C 1
ATOM 1335 O O . ARG A 1 173 ? 10.649 -8.268 6.461 1.00 92.06 173 ARG A O 1
ATOM 1342 N N . ALA A 1 174 ? 8.432 -8.145 6.757 1.00 92.00 174 ALA A N 1
ATOM 1343 C CA . ALA A 1 174 ? 8.117 -9.119 5.714 1.00 92.00 174 ALA A CA 1
ATOM 1344 C C . ALA A 1 174 ? 8.636 -8.688 4.329 1.00 92.00 174 ALA A C 1
ATOM 1346 O O . ALA A 1 174 ? 8.968 -9.552 3.521 1.00 92.00 174 ALA A O 1
ATOM 1347 N N . ILE A 1 175 ? 8.801 -7.385 4.068 1.00 93.25 175 ILE A N 1
ATOM 1348 C CA . ILE A 1 175 ? 9.420 -6.876 2.831 1.00 93.25 175 ILE A CA 1
ATOM 1349 C C . ILE A 1 175 ? 10.858 -7.399 2.676 1.00 93.25 175 ILE A C 1
ATOM 1351 O O . ILE A 1 175 ? 11.276 -7.728 1.569 1.00 93.25 175 ILE A O 1
ATOM 1355 N N . GLU A 1 176 ? 11.601 -7.566 3.773 1.00 87.50 176 GLU A N 1
ATOM 1356 C CA . GLU A 1 176 ? 12.994 -8.038 3.750 1.00 87.50 176 GLU A CA 1
ATOM 1357 C C . GLU A 1 176 ? 13.117 -9.504 3.310 1.00 87.50 176 GLU A C 1
ATOM 1359 O O . GLU A 1 176 ? 14.155 -9.919 2.792 1.00 87.50 176 GLU A O 1
ATOM 1364 N N . SER A 1 177 ? 12.036 -10.285 3.429 1.00 85.25 177 SER A N 1
ATOM 1365 C CA . SER A 1 177 ? 11.993 -11.671 2.938 1.00 85.25 177 SER A CA 1
ATOM 1366 C C . SER A 1 177 ? 12.127 -11.779 1.412 1.00 85.25 177 SER A C 1
ATOM 1368 O O . SER A 1 177 ? 12.426 -12.851 0.893 1.00 85.25 177 SER A O 1
ATOM 1370 N N . SER A 1 178 ? 11.972 -10.662 0.694 1.00 79.38 178 SER A N 1
ATOM 1371 C CA . SER A 1 178 ? 12.136 -10.565 -0.759 1.00 79.38 178 SER A CA 1
ATOM 1372 C C . SER A 1 178 ? 13.596 -10.565 -1.240 1.00 79.38 178 SER A C 1
ATOM 1374 O O . SER A 1 178 ? 13.849 -10.472 -2.444 1.00 79.38 178 SER A O 1
ATOM 1376 N N . GLY A 1 179 ? 14.566 -10.627 -0.316 1.00 79.69 179 GLY A N 1
ATOM 1377 C CA . GLY A 1 179 ? 15.995 -10.521 -0.624 1.00 79.69 179 GLY A CA 1
ATOM 1378 C C . GLY A 1 179 ? 16.469 -9.088 -0.897 1.00 79.69 179 GLY A C 1
ATOM 1379 O O . GLY A 1 179 ? 17.589 -8.897 -1.369 1.00 79.69 179 GLY A O 1
ATOM 1380 N N . SER A 1 180 ? 15.632 -8.087 -0.606 1.00 86.69 180 SER A N 1
ATOM 1381 C CA . SER A 1 180 ? 15.938 -6.658 -0.707 1.00 86.69 180 SER A CA 1
ATOM 1382 C C . SER A 1 180 ? 15.749 -5.967 0.643 1.00 86.69 180 SER A C 1
ATOM 1384 O O . SER A 1 180 ? 14.892 -6.349 1.436 1.00 86.69 180 SER A O 1
ATOM 1386 N N . SER A 1 181 ? 16.532 -4.921 0.910 1.00 90.69 181 SER A N 1
ATOM 1387 C CA . SER A 1 181 ? 16.335 -4.053 2.077 1.00 90.69 181 SER A CA 1
ATOM 1388 C C . SER A 1 181 ? 15.231 -3.012 1.866 1.00 90.69 181 SER A C 1
ATOM 1390 O O . SER A 1 181 ? 14.851 -2.352 2.835 1.00 90.69 181 SER A O 1
ATOM 1392 N N . THR A 1 182 ? 14.720 -2.881 0.639 1.00 95.94 182 THR A N 1
ATOM 1393 C CA . THR A 1 182 ? 13.662 -1.954 0.225 1.00 95.94 182 THR A CA 1
ATOM 1394 C C . THR A 1 182 ? 12.540 -2.683 -0.506 1.00 95.94 182 THR A C 1
ATOM 1396 O O . THR A 1 182 ? 12.732 -3.774 -1.046 1.00 95.94 182 THR A O 1
ATOM 1399 N N . GLY A 1 183 ? 11.365 -2.065 -0.537 1.00 97.19 183 GLY A N 1
ATOM 1400 C CA . GLY A 1 183 ? 10.212 -2.584 -1.257 1.00 97.19 183 GLY A CA 1
ATOM 1401 C C . GLY A 1 183 ? 8.906 -1.988 -0.760 1.00 97.19 183 GLY A C 1
ATOM 1402 O O . GLY A 1 183 ? 8.882 -1.146 0.147 1.00 97.19 183 GLY A O 1
ATOM 1403 N N . THR A 1 184 ? 7.807 -2.437 -1.352 1.00 97.50 184 THR A N 1
ATOM 1404 C CA . THR A 1 184 ? 6.459 -2.022 -0.958 1.00 97.50 184 THR A CA 1
ATOM 1405 C C . THR A 1 184 ? 5.560 -3.237 -0.813 1.00 97.50 184 THR A C 1
ATOM 1407 O O . THR A 1 184 ? 5.664 -4.206 -1.555 1.00 97.50 184 THR A O 1
ATOM 1410 N N . ARG A 1 185 ? 4.670 -3.190 0.175 1.00 97.62 185 ARG A N 1
ATOM 1411 C CA . ARG A 1 185 ? 3.646 -4.188 0.445 1.00 97.62 185 ARG A CA 1
ATOM 1412 C C . ARG A 1 185 ? 2.296 -3.491 0.549 1.00 97.62 185 ARG A C 1
ATOM 1414 O O . ARG A 1 185 ? 2.057 -2.700 1.458 1.00 97.62 185 ARG A O 1
ATOM 1421 N N . ILE A 1 186 ? 1.422 -3.775 -0.405 1.00 98.25 186 ILE A N 1
ATOM 1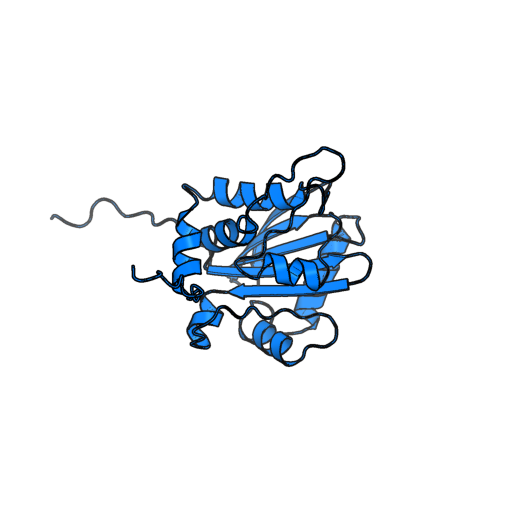422 C CA . ILE A 1 186 ? 0.041 -3.303 -0.462 1.00 98.25 186 ILE A CA 1
ATOM 1423 C C . ILE A 1 186 ? -0.854 -4.443 0.004 1.00 98.25 186 ILE A C 1
ATOM 1425 O O . ILE A 1 186 ? -0.741 -5.567 -0.483 1.00 98.25 186 ILE A O 1
ATOM 1429 N N . ILE A 1 187 ? -1.763 -4.147 0.923 1.00 98.44 187 ILE A N 1
ATOM 1430 C CA . ILE A 1 187 ? -2.750 -5.096 1.431 1.00 98.44 187 ILE A CA 1
ATOM 1431 C C . ILE A 1 187 ? -4.122 -4.470 1.232 1.00 98.44 187 ILE A C 1
ATOM 1433 O O . ILE A 1 187 ? -4.397 -3.391 1.752 1.00 98.44 187 ILE A O 1
ATOM 1437 N N . ILE A 1 188 ? -4.969 -5.146 0.463 1.00 98.38 188 ILE A N 1
ATOM 1438 C CA . ILE A 1 188 ? -6.333 -4.725 0.147 1.00 98.38 188 ILE A CA 1
ATOM 1439 C C . ILE A 1 188 ? -7.290 -5.669 0.862 1.00 98.38 188 ILE A C 1
ATOM 1441 O O . ILE A 1 188 ? -7.188 -6.887 0.703 1.00 98.38 188 ILE A O 1
ATOM 1445 N N . TRP A 1 189 ? -8.227 -5.114 1.624 1.00 97.62 189 TRP A N 1
ATOM 1446 C CA . TRP A 1 189 ? -9.253 -5.869 2.338 1.00 97.62 189 TRP A CA 1
ATOM 1447 C C . TRP A 1 189 ? -10.649 -5.337 2.026 1.00 97.62 189 TRP A C 1
ATOM 1449 O O . TRP A 1 189 ? -10.830 -4.436 1.202 1.00 97.62 189 TRP A O 1
ATOM 1459 N N . ASN A 1 190 ? -11.661 -5.970 2.628 1.00 95.62 190 ASN A N 1
ATOM 1460 C CA . ASN A 1 190 ? -13.060 -5.750 2.260 1.00 95.62 190 ASN A CA 1
ATOM 1461 C C . ASN A 1 190 ? -13.243 -5.894 0.739 1.00 95.62 190 ASN A C 1
ATOM 1463 O O . ASN A 1 190 ? -13.811 -5.029 0.064 1.00 95.62 190 ASN A O 1
ATOM 1467 N N . LEU A 1 191 ? -12.687 -6.995 0.213 1.00 95.00 191 LEU A N 1
ATOM 1468 C CA . LEU A 1 191 ? -12.628 -7.305 -1.212 1.00 95.00 191 LEU A CA 1
ATOM 1469 C C . LEU A 1 191 ? -14.025 -7.298 -1.829 1.00 95.00 191 LEU A C 1
ATOM 1471 O O . LEU A 1 191 ? -14.983 -7.832 -1.254 1.00 95.00 191 LEU A O 1
ATOM 1475 N N . ARG A 1 192 ? -14.137 -6.733 -3.033 1.00 88.75 192 ARG A N 1
ATOM 1476 C CA . ARG A 1 192 ? -15.396 -6.756 -3.772 1.00 88.75 192 ARG A CA 1
ATOM 1477 C C . ARG A 1 192 ? -15.713 -8.188 -4.166 1.00 88.75 192 ARG A C 1
ATOM 1479 O O . ARG A 1 192 ? -14.974 -8.836 -4.901 1.00 88.75 192 ARG A O 1
ATOM 1486 N N . ARG A 1 193 ? -16.851 -8.682 -3.691 1.00 79.19 193 ARG A N 1
ATOM 1487 C CA . ARG A 1 193 ? -17.400 -9.949 -4.163 1.00 79.19 193 ARG A CA 1
ATOM 1488 C C . ARG A 1 193 ? -18.096 -9.663 -5.483 1.00 79.19 193 ARG A C 1
ATOM 1490 O O . ARG A 1 193 ? -19.031 -8.865 -5.514 1.00 79.19 193 ARG A O 1
ATOM 1497 N N . SER A 1 194 ? -17.656 -10.299 -6.567 1.00 62.31 194 SER A N 1
ATOM 1498 C CA . SER A 1 194 ? -18.476 -10.362 -7.773 1.00 62.31 194 SER A CA 1
ATOM 1499 C C . SER A 1 194 ? -19.784 -11.029 -7.369 1.00 62.31 194 SER A C 1
ATOM 1501 O O . SER A 1 194 ? -19.785 -12.198 -6.973 1.00 62.31 194 SER A O 1
ATOM 1503 N N . GLY A 1 195 ? -20.884 -10.282 -7.398 1.00 49.41 195 GLY A N 1
ATOM 1504 C CA . GLY A 1 195 ? -22.195 -10.878 -7.242 1.00 49.41 195 GLY A CA 1
ATOM 1505 C C . GLY A 1 195 ? -22.349 -11.928 -8.331 1.00 49.41 195 GLY A C 1
ATOM 1506 O O . GLY A 1 195 ? -22.454 -11.591 -9.506 1.00 49.41 195 GLY A O 1
ATOM 1507 N N . PHE A 1 196 ? -22.382 -13.200 -7.945 1.00 37.81 196 PHE A N 1
ATOM 1508 C CA . PHE A 1 196 ? -23.224 -14.131 -8.668 1.00 37.81 196 PHE A CA 1
ATOM 1509 C C . PHE A 1 196 ? -24.632 -13.577 -8.455 1.00 37.81 196 PHE A C 1
ATOM 1511 O O . PHE A 1 196 ? -25.211 -13.740 -7.384 1.00 37.81 196 PHE A O 1
ATOM 1518 N N . ILE A 1 197 ? -25.130 -12.788 -9.406 1.00 42.84 197 ILE A N 1
ATOM 1519 C CA . ILE A 1 197 ? -26.559 -12.515 -9.479 1.00 42.84 197 ILE A CA 1
ATOM 1520 C C . ILE A 1 197 ? -27.163 -13.901 -9.709 1.00 42.84 197 ILE A C 1
ATOM 1522 O O . ILE A 1 197 ? -26.839 -14.506 -10.735 1.00 42.84 197 ILE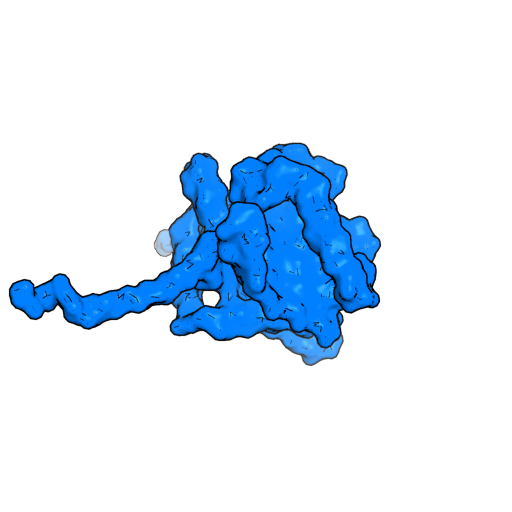 A O 1
ATOM 1526 N N . PRO A 1 198 ? -27.990 -14.457 -8.807 1.00 36.38 198 PRO A N 1
ATOM 1527 C CA . PRO A 1 198 ? -28.822 -15.578 -9.187 1.00 36.38 198 PRO A CA 1
ATOM 1528 C C . PRO A 1 198 ? -29.768 -15.011 -10.245 1.00 36.38 198 PRO A C 1
ATOM 1530 O O . PRO A 1 198 ? -30.754 -14.341 -9.934 1.00 36.38 198 PRO A O 1
ATOM 1533 N N . MET A 1 199 ? -29.423 -15.184 -11.519 1.00 42.12 199 MET A N 1
ATOM 1534 C CA . MET A 1 199 ? -30.426 -15.104 -12.562 1.00 42.12 199 MET A CA 1
ATOM 1535 C C . MET A 1 199 ? -31.453 -16.182 -12.208 1.00 42.12 199 MET A C 1
ATOM 1537 O O . MET A 1 199 ? -31.114 -17.358 -12.122 1.00 42.12 199 MET A O 1
ATOM 1541 N N . VAL A 1 200 ? -32.695 -15.740 -12.003 1.00 43.91 200 VAL A N 1
ATOM 1542 C CA . VAL A 1 200 ? -33.904 -16.532 -11.725 1.00 43.91 200 VAL A CA 1
ATOM 1543 C C . VAL A 1 200 ? -34.151 -16.909 -10.252 1.00 43.91 200 VAL A C 1
ATOM 1545 O O . VAL A 1 200 ? -33.989 -18.049 -9.831 1.00 43.91 200 VAL A O 1
ATOM 1548 N N . THR A 1 201 ? -34.709 -15.968 -9.481 1.00 41.59 201 THR A N 1
ATOM 1549 C CA . THR A 1 201 ? -35.881 -16.262 -8.618 1.00 41.59 201 THR A CA 1
ATOM 1550 C C . THR A 1 201 ? -36.787 -15.033 -8.463 1.00 41.59 201 THR A C 1
ATOM 1552 O O . THR A 1 201 ? -37.085 -14.561 -7.369 1.00 41.59 201 THR A O 1
ATOM 1555 N N . ARG A 1 202 ? -37.237 -14.475 -9.589 1.00 44.34 202 ARG A N 1
ATOM 1556 C CA . ARG A 1 202 ? -38.486 -13.705 -9.648 1.00 44.34 202 ARG A CA 1
ATOM 1557 C C . ARG A 1 202 ? -39.227 -14.146 -10.901 1.00 44.34 202 ARG A C 1
ATOM 1559 O O . ARG A 1 202 ? -38.643 -14.082 -11.977 1.00 44.34 202 ARG A O 1
ATOM 1566 N N . LEU A 1 203 ? -40.486 -14.542 -10.700 1.00 39.72 203 LEU A N 1
ATOM 1567 C CA . LEU A 1 203 ? -41.389 -15.286 -11.592 1.00 39.72 203 LEU A CA 1
ATOM 1568 C C . LEU A 1 203 ? -41.166 -16.801 -11.487 1.00 39.72 203 LEU A C 1
ATOM 1570 O O . LEU A 1 203 ? -40.430 -17.370 -12.285 1.00 39.72 203 LEU A O 1
ATOM 1574 N N . ILE A 1 204 ? -41.726 -17.445 -10.457 1.00 44.09 204 ILE A N 1
ATOM 1575 C CA . ILE A 1 204 ? -43.131 -17.895 -10.377 1.00 44.09 204 ILE A CA 1
ATOM 1576 C C . ILE A 1 204 ? -43.563 -17.870 -8.908 1.00 44.09 204 ILE A C 1
ATOM 1578 O O . ILE A 1 204 ? -42.684 -18.142 -8.059 1.00 44.09 204 ILE A O 1
#